Protein AF-A0A536K0V9-F1 (afdb_monomer_lite)

Sequence (212 aa):
MAFCDSGMKRGQSSGSSRLLKSGAMPSRPHGAGGMGAAMAEWIIDGEPSLDLWKMDLRRFGGQYRSQAYTRARTVEVYSTYYDIHYPNEEREAGRPLRLSPTYSRLKELGACFGEKSGWERPNWFAPNAAAADGLAHPTGWAAHHWSPAIAAEHLGTRQRAGLFDETSFAKIEVSGPGALAFLQGLCDNDMDRPPGSITYTHMLNRRGGIEC

Secondary structure (DSSP, 8-state):
----SSS-EEEE-TT-TT-EEEE--SS-GGGHHHHHHHHHHHHHTSS-SS--GGGBGGGS-GGGG-HHHHHHHHHHHHHTTTS-PPTT----TT-S-B--TTHHHHHHTTEEEEEETTEEEEEEEGGGGGGGTT-----GGGGTT--THHHHHHHHHHHS------TTS------STTHHHHHHHHBSS-----TT------BB-TTS-B--

Radius of gyration: 21.2 Å; chains: 1; bounding box: 42×51×55 Å

Foldseek 3Di:
DFQLAQAWAWEDDPVDNPDIDGDDHDPDPPCVVVVVVQVVCCVPVVHGPDPCVSRYPVLQDPVCVDPVQRVQSNVQCVVCVPPDDAVLDADDGPPQADEDPCRVVCVVQQFDWHDDSNYTAGPFHQVQLVVLPPPDDDDDRRNPPDGSRVVSQVVCCVVPNHDGDPVVDDDDDQDDPCRLVVCCVFWPDRSPDPPPDDDDTFGADPVRDTPD

Structure (mmCIF, N/CA/C/O backbone):
data_AF-A0A536K0V9-F1
#
_entry.id   AF-A0A536K0V9-F1
#
loop_
_atom_site.group_PDB
_atom_site.id
_atom_site.type_symbol
_atom_site.label_atom_id
_atom_site.label_alt_id
_atom_site.label_comp_id
_atom_site.label_asym_id
_atom_site.label_entity_id
_atom_site.label_seq_id
_atom_site.pdbx_PDB_ins_code
_atom_site.Cartn_x
_atom_site.Cartn_y
_atom_site.Cartn_z
_atom_site.occupancy
_atom_site.B_iso_or_equiv
_atom_site.auth_seq_id
_atom_site.auth_comp_id
_atom_site.auth_asym_id
_atom_site.auth_atom_id
_atom_site.pdbx_PDB_model_num
ATOM 1 N N . MET A 1 1 ? 12.394 17.276 13.651 1.00 32.97 1 MET A N 1
ATOM 2 C CA . MET A 1 1 ? 11.151 17.113 12.865 1.00 32.97 1 MET A CA 1
ATOM 3 C C . MET A 1 1 ? 11.582 16.735 11.457 1.00 32.97 1 MET A C 1
ATOM 5 O O . MET A 1 1 ? 12.368 17.462 10.875 1.00 32.97 1 MET A O 1
ATOM 9 N N . ALA A 1 2 ? 11.253 15.526 11.007 1.00 29.78 2 ALA A N 1
ATOM 10 C CA . ALA A 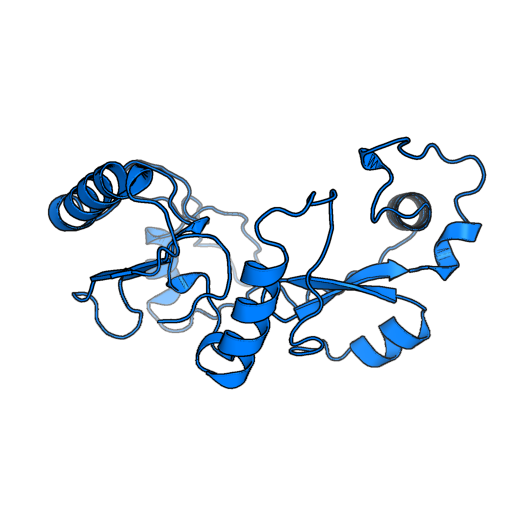1 2 ? 11.897 14.875 9.863 1.00 29.78 2 ALA A CA 1
ATOM 11 C C . ALA A 1 2 ? 11.364 15.395 8.515 1.00 29.78 2 ALA A C 1
ATOM 13 O O . ALA A 1 2 ? 10.152 15.425 8.364 1.00 29.78 2 ALA A O 1
ATOM 14 N N . PHE A 1 3 ? 12.212 15.722 7.537 1.00 44.88 3 PHE A N 1
ATOM 15 C CA . PHE A 1 3 ? 11.846 16.181 6.182 1.00 44.88 3 PHE A CA 1
ATOM 16 C C . PHE A 1 3 ? 11.874 15.016 5.170 1.00 44.88 3 PHE A C 1
ATOM 18 O O . PHE A 1 3 ? 12.622 15.010 4.209 1.00 44.88 3 PHE A O 1
ATOM 25 N N . CYS A 1 4 ? 11.114 13.951 5.411 1.00 38.41 4 CYS A N 1
ATOM 26 C CA . CYS A 1 4 ? 11.259 12.712 4.622 1.00 38.41 4 CYS A CA 1
ATOM 27 C C . CYS A 1 4 ? 10.431 12.623 3.340 1.00 38.41 4 CYS A C 1
ATOM 29 O O . CYS A 1 4 ? 10.492 11.615 2.640 1.00 38.41 4 CYS A O 1
ATOM 31 N N . ASP A 1 5 ? 9.615 13.634 3.098 1.00 43.12 5 ASP A N 1
ATOM 32 C CA . ASP A 1 5 ? 8.774 13.796 1.926 1.00 43.12 5 ASP A CA 1
ATOM 33 C C . ASP A 1 5 ? 8.533 15.304 1.776 1.00 43.12 5 ASP A C 1
ATOM 35 O O . ASP A 1 5 ? 8.574 16.020 2.782 1.00 43.12 5 ASP A O 1
ATOM 39 N N . SER A 1 6 ? 8.316 15.805 0.560 1.00 38.81 6 SER A N 1
ATOM 40 C CA . SER A 1 6 ? 8.160 17.250 0.302 1.00 38.81 6 SER A CA 1
ATOM 41 C C . SER A 1 6 ? 6.874 17.832 0.909 1.00 38.81 6 SER A C 1
ATOM 43 O O . SER A 1 6 ? 6.707 19.050 0.983 1.00 38.81 6 SER A O 1
ATOM 45 N N . GLY A 1 7 ? 5.975 16.963 1.382 1.00 35.62 7 GLY A N 1
ATOM 46 C CA . GLY A 1 7 ? 4.757 17.326 2.094 1.00 35.62 7 GLY A CA 1
ATOM 47 C C . GLY A 1 7 ? 4.995 17.802 3.532 1.00 35.62 7 GLY A C 1
ATOM 48 O O . GLY A 1 7 ? 5.736 17.192 4.308 1.00 35.62 7 GLY A O 1
ATOM 49 N N . MET A 1 8 ? 4.277 18.866 3.897 1.00 42.75 8 MET A N 1
ATOM 50 C CA . MET A 1 8 ? 4.130 19.375 5.265 1.00 42.75 8 MET A CA 1
ATOM 51 C C . MET A 1 8 ? 3.681 18.271 6.234 1.00 42.75 8 MET A C 1
ATOM 53 O O . MET A 1 8 ? 2.9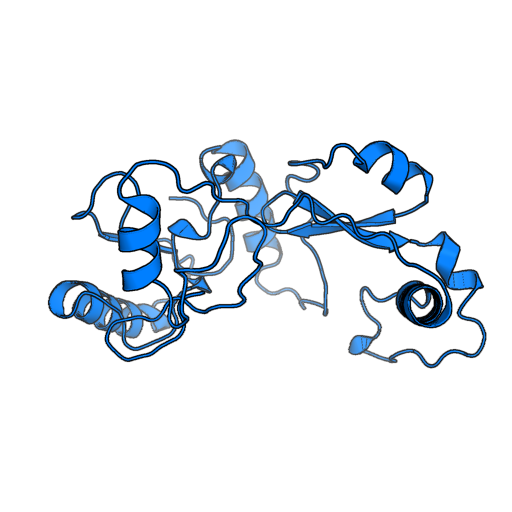34 17.380 5.837 1.00 42.75 8 MET A O 1
ATOM 57 N N . LYS A 1 9 ? 4.098 18.332 7.508 1.00 46.56 9 LYS A N 1
ATOM 58 C CA . LYS A 1 9 ? 3.715 17.344 8.530 1.00 46.56 9 LYS A CA 1
ATOM 59 C C . LYS A 1 9 ? 2.839 17.940 9.625 1.00 46.56 9 LYS A C 1
ATOM 61 O O . LYS A 1 9 ? 3.114 19.018 10.156 1.00 46.56 9 LYS A O 1
ATOM 66 N N . ARG A 1 10 ? 1.815 17.188 10.010 1.00 46.47 10 ARG A N 1
ATOM 67 C CA . ARG A 1 10 ? 0.767 17.588 10.935 1.00 46.47 10 ARG A CA 1
ATOM 68 C C . ARG A 1 10 ? 0.127 16.373 11.593 1.00 46.47 10 ARG A C 1
ATOM 70 O O . ARG A 1 10 ? -0.076 15.388 10.925 1.00 46.47 10 ARG A O 1
ATOM 77 N N . GLY A 1 11 ? -0.257 16.410 12.859 1.00 51.00 11 GLY A N 1
ATOM 78 C CA . GLY A 1 11 ? -1.129 15.361 13.406 1.00 51.00 11 GLY A CA 1
ATOM 79 C C . GLY A 1 11 ? -1.091 15.284 14.920 1.00 51.00 11 GLY A C 1
ATOM 80 O O . GLY A 1 11 ? -0.218 15.885 15.556 1.00 51.00 11 GLY A O 1
ATOM 81 N N . GLN A 1 12 ? -2.039 14.544 15.495 1.00 51.75 12 GLN A N 1
ATOM 82 C CA . GLN A 1 12 ? -2.004 14.192 16.912 1.00 51.75 12 GLN A CA 1
ATOM 83 C C . GLN A 1 12 ? -0.908 13.155 17.161 1.00 51.75 12 GLN A C 1
ATOM 85 O O . GLN A 1 12 ? -0.747 12.189 16.411 1.00 51.75 12 GLN A O 1
ATOM 90 N N . SER A 1 13 ? -0.118 13.370 18.212 1.00 47.59 13 SER A N 1
ATOM 91 C CA . SER A 1 13 ? 0.938 12.430 18.572 1.00 47.59 13 SER A CA 1
ATOM 92 C C . SER A 1 13 ? 0.352 11.130 19.127 1.00 47.59 13 SER A C 1
ATOM 94 O O . SER A 1 13 ? -0.480 11.164 20.027 1.00 47.59 13 SER A O 1
ATOM 96 N N . SER A 1 14 ? 0.851 9.980 18.674 1.00 49.06 14 SER A N 1
ATOM 97 C CA . SER A 1 14 ? 0.409 8.664 19.163 1.00 49.06 14 SER A CA 1
ATOM 98 C C . SER A 1 14 ? 0.686 8.408 20.655 1.00 49.06 14 SER A C 1
ATOM 100 O O . SER A 1 14 ? 0.150 7.461 21.214 1.00 49.06 14 SER A O 1
ATOM 102 N N . GLY A 1 15 ? 1.510 9.239 21.307 1.00 39.09 15 GLY A N 1
ATOM 103 C CA . GLY A 1 15 ? 1.852 9.133 22.732 1.00 39.09 15 GLY A CA 1
ATOM 104 C C . GLY A 1 15 ? 1.164 10.151 23.650 1.00 39.09 15 GLY A C 1
ATOM 105 O O . GLY A 1 15 ? 1.439 10.155 24.845 1.00 39.09 15 GLY A O 1
ATOM 106 N N . SER A 1 16 ? 0.322 11.046 23.122 1.00 43.47 16 SER A N 1
ATOM 107 C CA . SER A 1 16 ? -0.447 12.006 23.925 1.00 43.47 16 SER A CA 1
ATOM 108 C C . SER A 1 16 ? -1.643 12.524 23.133 1.00 43.47 16 SER A C 1
ATOM 110 O O . SER A 1 16 ? -1.470 13.155 22.088 1.00 43.47 16 SER A O 1
ATOM 112 N N . SER A 1 17 ? -2.848 12.308 23.669 1.00 47.88 17 SER A N 1
ATOM 113 C CA . SER A 1 17 ? -4.127 12.697 23.057 1.00 47.88 17 SER A CA 1
ATOM 114 C C . SER A 1 17 ? -4.340 14.211 22.944 1.00 47.88 17 SER A C 1
ATOM 116 O O . SER A 1 17 ? -5.279 14.646 22.287 1.00 47.88 17 SER A O 1
ATOM 118 N N . ARG A 1 18 ? -3.479 15.031 23.566 1.00 46.88 18 ARG A N 1
ATOM 119 C CA . ARG A 1 18 ? -3.612 16.501 23.596 1.00 46.88 18 ARG A CA 1
ATOM 120 C C . ARG A 1 18 ? -2.519 17.251 22.838 1.00 46.88 18 ARG A C 1
ATOM 122 O O . ARG A 1 18 ? -2.546 18.476 22.804 1.00 46.88 18 ARG A O 1
ATOM 129 N N . LEU A 1 19 ? -1.548 16.554 22.244 1.00 50.72 19 LEU A N 1
ATOM 130 C CA . LEU A 1 19 ? -0.434 17.208 21.559 1.00 50.72 19 LEU A CA 1
ATOM 131 C C . LEU A 1 19 ? -0.615 17.163 20.039 1.00 50.72 19 LEU A C 1
ATOM 133 O O . LEU A 1 19 ? -0.334 16.150 19.393 1.00 50.72 19 LEU A O 1
ATOM 137 N N . LEU A 1 20 ? -1.026 18.299 19.475 1.00 56.09 20 LEU A N 1
ATOM 138 C CA . LEU A 1 20 ? -0.997 18.558 18.039 1.00 56.09 20 LEU A CA 1
ATOM 139 C C . LEU A 1 20 ? 0.361 19.145 17.649 1.00 56.09 20 LEU A C 1
ATOM 141 O O . LEU A 1 20 ? 0.860 20.073 18.283 1.00 56.09 20 LEU A O 1
ATOM 145 N N . LYS A 1 21 ? 0.968 18.597 16.595 1.00 60.88 21 LYS A N 1
ATOM 146 C CA . LYS A 1 21 ? 2.217 19.119 16.030 1.00 60.88 21 LYS A CA 1
ATOM 147 C C . LYS A 1 21 ? 1.959 19.656 14.633 1.00 60.88 21 LYS A C 1
ATOM 149 O O . LYS A 1 21 ? 1.337 18.970 13.829 1.00 60.88 21 LYS A O 1
ATOM 154 N N . SER A 1 22 ? 2.506 20.828 14.338 1.00 49.81 22 SER A N 1
ATOM 155 C CA . SER A 1 22 ? 2.621 21.385 12.989 1.00 49.81 22 SER A CA 1
ATOM 156 C C . SER A 1 22 ? 4.080 21.728 12.725 1.00 49.81 22 SER A C 1
ATOM 158 O O . SER A 1 22 ? 4.716 22.379 13.555 1.00 49.81 22 SER A O 1
ATOM 160 N N . GLY A 1 23 ? 4.631 21.298 11.593 1.00 55.47 23 GLY A N 1
ATOM 161 C CA . GLY A 1 23 ? 5.966 21.733 11.203 1.00 55.47 23 GLY A CA 1
ATOM 162 C C . GLY A 1 23 ? 6.555 21.019 9.994 1.00 55.47 23 GLY A C 1
ATOM 163 O O . GLY A 1 23 ? 6.052 19.995 9.535 1.00 55.47 23 GLY A O 1
ATOM 164 N N . ALA A 1 24 ? 7.678 21.590 9.553 1.00 55.12 24 ALA A N 1
ATOM 165 C CA . ALA A 1 24 ? 8.399 21.363 8.300 1.00 55.12 24 ALA A CA 1
ATOM 166 C C . ALA A 1 24 ? 7.724 21.963 7.051 1.00 55.12 24 ALA A C 1
ATOM 168 O O . ALA A 1 24 ? 6.906 21.328 6.395 1.00 55.12 24 ALA A O 1
ATOM 169 N N . MET A 1 25 ? 8.171 23.171 6.682 1.00 48.09 25 MET A N 1
ATOM 170 C CA . MET A 1 25 ? 8.019 23.743 5.342 1.00 48.09 25 MET A CA 1
ATOM 171 C C . MET A 1 25 ? 9.367 24.313 4.899 1.00 48.09 25 MET A C 1
ATOM 173 O O . MET A 1 25 ? 9.747 25.394 5.353 1.00 48.09 25 MET A O 1
ATOM 177 N N . PRO A 1 26 ? 10.130 23.622 4.042 1.00 46.75 26 PRO A N 1
ATOM 178 C CA . PRO A 1 26 ? 11.260 24.257 3.403 1.00 46.75 26 PRO A CA 1
ATOM 179 C C . PRO A 1 26 ? 10.667 25.081 2.252 1.00 46.75 26 PRO A C 1
ATOM 181 O O . PRO A 1 26 ? 10.189 24.509 1.280 1.00 46.75 26 PRO A O 1
ATOM 184 N N . SER A 1 27 ? 10.648 26.413 2.377 1.00 44.91 27 SER A N 1
ATOM 185 C CA . SER A 1 27 ? 10.487 27.396 1.278 1.00 44.91 27 SER A CA 1
ATOM 186 C C . SER A 1 27 ? 9.110 27.951 0.838 1.00 44.91 27 SER A C 1
ATOM 188 O O . SER A 1 27 ? 9.082 28.637 -0.180 1.00 44.91 27 SER A O 1
ATOM 190 N N . ARG A 1 28 ? 7.971 27.790 1.541 1.00 50.78 28 ARG A N 1
ATOM 191 C CA . ARG A 1 28 ? 6.689 28.363 1.031 1.00 50.78 28 ARG A CA 1
ATOM 192 C C . ARG A 1 28 ? 5.813 29.122 2.049 1.00 50.78 28 ARG A C 1
ATOM 194 O O . ARG A 1 28 ? 5.001 28.501 2.717 1.00 50.78 28 ARG A O 1
ATOM 201 N N . PRO A 1 29 ? 5.819 30.470 2.066 1.00 56.28 29 PRO A N 1
ATOM 202 C CA . PRO A 1 29 ? 4.836 31.266 2.822 1.00 56.28 29 PRO A CA 1
ATOM 203 C C . PRO A 1 29 ? 3.379 31.011 2.388 1.00 56.28 29 PRO A C 1
ATOM 205 O O . PRO A 1 29 ? 2.456 31.091 3.193 1.00 56.28 29 PRO A O 1
ATOM 208 N N . HIS A 1 30 ? 3.180 30.644 1.117 1.00 58.75 30 HIS A N 1
ATOM 209 C CA . HIS A 1 30 ? 1.878 30.519 0.453 1.00 58.75 30 HIS A CA 1
ATOM 210 C C . HIS A 1 30 ? 0.902 29.508 1.082 1.00 58.75 30 HIS A C 1
ATOM 212 O O . HIS A 1 30 ? -0.299 29.628 0.870 1.00 58.75 30 HIS A O 1
ATOM 218 N N . GLY A 1 31 ? 1.375 28.521 1.853 1.00 68.19 31 GLY A N 1
ATOM 219 C CA . GLY A 1 31 ? 0.496 27.527 2.489 1.00 68.19 31 GLY A CA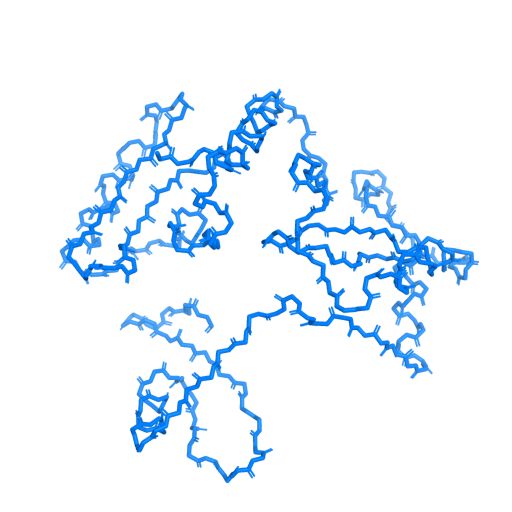 1
ATOM 220 C C . GLY A 1 31 ? 0.215 27.769 3.974 1.00 68.19 31 GLY A C 1
ATOM 221 O O . GLY A 1 31 ? -0.534 27.002 4.574 1.00 68.19 31 GLY A O 1
ATOM 222 N N . ALA A 1 32 ? 0.789 28.809 4.587 1.00 76.62 32 ALA A N 1
ATOM 223 C CA . ALA A 1 32 ? 0.662 29.034 6.029 1.00 76.62 32 ALA A CA 1
ATOM 224 C C . ALA A 1 32 ? -0.786 29.339 6.464 1.00 76.62 32 ALA A C 1
ATOM 226 O O . ALA A 1 32 ? -1.224 28.847 7.502 1.00 76.62 32 ALA A O 1
ATOM 227 N N . GLY A 1 33 ? -1.545 30.084 5.650 1.00 84.94 33 GLY A N 1
ATOM 228 C CA . GLY A 1 33 ? -2.944 30.425 5.940 1.00 84.94 33 GLY A CA 1
ATOM 229 C C . GLY A 1 33 ? -3.859 29.198 5.989 1.00 84.94 33 GLY A C 1
ATOM 230 O O . GLY A 1 33 ? -4.537 28.977 6.990 1.00 84.94 33 GLY A O 1
ATOM 231 N N . GLY A 1 34 ? -3.811 28.349 4.956 1.00 85.50 34 GLY A N 1
ATOM 232 C CA . GLY A 1 34 ? -4.592 27.105 4.917 1.00 85.50 34 GLY A CA 1
ATOM 233 C C . GLY A 1 34 ? -4.216 26.138 6.043 1.00 85.50 34 GLY A C 1
ATOM 234 O O . GLY A 1 34 ? -5.081 25.496 6.633 1.00 85.50 34 GLY A O 1
ATOM 235 N N . MET A 1 35 ? -2.933 26.091 6.413 1.00 81.62 35 MET A N 1
ATOM 236 C CA . MET A 1 35 ? -2.472 25.294 7.551 1.00 81.62 35 MET A CA 1
ATOM 237 C C . MET A 1 35 ? -3.021 25.804 8.884 1.00 81.62 35 MET A C 1
ATOM 239 O O . MET A 1 35 ? -3.459 24.994 9.697 1.00 81.62 35 MET A O 1
ATOM 243 N N . GLY A 1 36 ? -3.006 27.120 9.109 1.00 86.81 36 GLY A N 1
ATOM 244 C CA . GLY A 1 36 ? -3.565 27.734 10.312 1.00 86.81 36 GLY A CA 1
ATOM 245 C C . GLY A 1 36 ? -5.065 27.480 10.443 1.00 86.81 36 GLY A C 1
ATOM 246 O O . GLY A 1 36 ? -5.507 27.019 11.493 1.00 86.81 36 GLY A O 1
ATOM 247 N N . ALA A 1 37 ? -5.817 27.689 9.358 1.00 87.62 37 ALA A N 1
ATOM 248 C CA . ALA A 1 37 ? -7.254 27.420 9.304 1.00 87.62 37 ALA A CA 1
ATOM 249 C C . ALA A 1 37 ? -7.559 25.956 9.630 1.00 87.62 37 ALA A C 1
ATOM 251 O O . ALA A 1 37 ? -8.285 25.661 10.575 1.00 87.62 37 ALA A O 1
ATOM 252 N N . ALA A 1 38 ? -6.901 25.027 8.938 1.00 88.12 38 ALA A N 1
ATOM 253 C CA . ALA A 1 38 ? -7.135 23.623 9.195 1.00 88.12 38 ALA A CA 1
ATOM 254 C C . ALA A 1 38 ? -6.717 23.242 10.633 1.00 88.12 38 ALA A C 1
ATOM 256 O O . ALA A 1 38 ? -7.347 22.375 11.231 1.00 88.12 38 ALA A O 1
ATOM 257 N N . MET A 1 39 ? -5.636 23.817 11.194 1.00 86.81 39 MET A N 1
ATOM 258 C CA . MET A 1 39 ? -5.204 23.602 12.594 1.00 86.81 39 MET A CA 1
ATOM 259 C C . MET A 1 39 ? -6.255 24.061 13.593 1.00 86.81 39 MET A C 1
ATOM 261 O O . MET A 1 39 ? -6.523 23.325 14.539 1.00 86.81 39 MET A O 1
ATOM 265 N N . ALA A 1 40 ? -6.866 25.218 13.353 1.00 89.44 40 ALA A N 1
ATOM 266 C CA . ALA A 1 40 ? -7.969 25.710 14.160 1.00 89.44 40 ALA A CA 1
ATOM 267 C C . ALA A 1 40 ? -9.166 24.747 14.118 1.00 89.44 40 ALA A C 1
ATOM 269 O O . ALA A 1 40 ? -9.620 24.342 15.182 1.00 89.44 40 ALA A O 1
ATOM 270 N N . GLU A 1 41 ? -9.591 24.293 12.933 1.00 88.69 41 GLU A N 1
ATOM 271 C CA . GLU A 1 41 ? -10.684 23.310 12.788 1.00 88.69 41 GLU A CA 1
ATOM 272 C C . GLU A 1 41 ? -10.412 22.036 13.593 1.00 88.69 41 GLU A C 1
ATOM 274 O O . GLU A 1 41 ? -11.236 21.583 14.371 1.00 88.69 41 GLU A O 1
ATOM 279 N N . TRP A 1 42 ? -9.208 21.473 13.506 1.00 85.81 42 TRP A N 1
ATOM 280 C CA . TRP A 1 42 ? -8.900 20.242 14.242 1.00 85.81 42 TRP A CA 1
ATOM 281 C C . TRP A 1 42 ? -8.806 20.472 15.765 1.00 85.81 42 TRP A C 1
ATOM 283 O O . TRP A 1 42 ? -9.068 19.558 16.540 1.00 85.81 42 TRP A O 1
ATOM 293 N N . ILE A 1 43 ? -8.448 21.675 16.225 1.00 89.06 43 ILE A N 1
ATOM 294 C CA . ILE A 1 43 ? -8.465 22.011 17.660 1.00 89.06 43 ILE A CA 1
ATOM 295 C C . ILE A 1 43 ? -9.901 22.185 18.166 1.00 89.06 43 ILE A C 1
ATOM 297 O O . ILE A 1 43 ? -10.210 21.720 19.261 1.00 89.06 43 ILE A O 1
ATOM 301 N N . ILE A 1 44 ? -10.744 22.874 17.394 1.00 90.44 44 ILE A N 1
ATOM 302 C CA . ILE A 1 44 ? -12.101 23.264 17.793 1.00 90.44 44 ILE A CA 1
ATOM 303 C C . ILE A 1 44 ? -13.079 22.104 17.577 1.00 90.44 44 ILE A C 1
ATOM 305 O O . ILE A 1 44 ? -13.767 21.699 18.511 1.00 90.44 44 ILE A O 1
ATOM 309 N N . ASP A 1 45 ? -13.089 21.534 16.374 1.00 86.12 45 ASP A N 1
ATOM 310 C CA . ASP A 1 45 ? -14.061 20.534 15.921 1.00 86.12 45 ASP A CA 1
ATOM 311 C C . ASP A 1 45 ? -13.542 19.093 16.062 1.00 86.12 45 ASP A C 1
ATOM 313 O O . ASP A 1 45 ? -14.303 18.129 15.982 1.00 86.12 45 ASP A O 1
ATOM 317 N N . GLY A 1 46 ? -12.238 18.918 16.302 1.00 85.25 46 GLY A N 1
ATOM 318 C CA . GLY A 1 46 ? -11.606 17.607 16.487 1.00 85.25 46 GLY A CA 1
ATOM 319 C C . GLY A 1 46 ? -11.216 16.887 15.190 1.00 85.25 46 GLY A C 1
ATOM 320 O O . GLY A 1 46 ? -10.487 15.896 15.256 1.00 85.25 46 GLY A O 1
ATOM 321 N N . GLU A 1 47 ? -11.615 17.403 14.025 1.00 84.31 47 GLU A N 1
ATOM 322 C CA . GLU A 1 47 ? -11.331 16.831 12.702 1.00 84.31 47 GLU A CA 1
ATOM 323 C C . GLU A 1 47 ? -11.274 17.927 11.613 1.00 84.31 47 GLU A C 1
ATOM 325 O O . GLU A 1 47 ? -12.155 18.783 11.562 1.00 84.31 47 GLU A O 1
ATOM 330 N N . PRO A 1 48 ? -10.271 17.921 10.713 1.00 86.12 48 PRO A N 1
ATOM 331 C CA . PRO A 1 48 ? -10.153 18.922 9.648 1.00 86.12 48 PRO A CA 1
ATOM 332 C C . PRO A 1 48 ? -11.206 18.706 8.555 1.00 86.12 48 PRO A C 1
ATOM 334 O O . PRO A 1 48 ? -11.553 17.565 8.274 1.00 86.12 48 PRO A O 1
ATOM 337 N N . SER A 1 49 ? -11.680 19.765 7.897 1.00 85.69 49 SER A N 1
ATOM 338 C CA . SER A 1 49 ? -12.672 19.683 6.805 1.00 85.69 49 SER A CA 1
ATOM 339 C C . SER A 1 49 ? -12.147 19.053 5.503 1.00 85.69 49 SER A C 1
ATOM 341 O O . SER A 1 49 ? -12.930 18.572 4.686 1.00 85.69 49 SER A O 1
ATOM 343 N N . LEU A 1 50 ? -10.825 19.039 5.311 1.00 87.19 50 LEU A N 1
ATOM 344 C CA . LEU A 1 50 ? -10.139 18.513 4.127 1.00 87.19 50 LEU A CA 1
ATOM 345 C C . LEU A 1 50 ? -9.420 17.191 4.427 1.00 87.19 50 LEU A C 1
ATOM 347 O O . LEU A 1 50 ? -8.963 16.974 5.551 1.00 87.19 50 LEU A O 1
ATOM 351 N N . ASP A 1 51 ? -9.219 16.360 3.397 1.00 86.06 51 ASP A N 1
ATOM 352 C CA . ASP A 1 51 ? -8.313 15.210 3.486 1.00 86.06 51 ASP A CA 1
ATOM 353 C C . ASP A 1 51 ? -6.861 15.695 3.601 1.00 86.06 51 ASP A C 1
ATOM 355 O O . ASP A 1 51 ? -6.256 16.223 2.662 1.00 86.06 51 ASP A O 1
ATOM 359 N N . LEU A 1 52 ? -6.302 15.507 4.795 1.00 87.00 52 LEU A N 1
ATOM 360 C CA . LEU A 1 52 ? -4.933 15.866 5.134 1.00 87.00 52 LEU A CA 1
ATOM 361 C C . LEU A 1 52 ? -4.057 14.635 5.387 1.00 87.00 52 LEU A C 1
ATOM 363 O O . LEU A 1 52 ? -3.001 14.776 6.004 1.00 87.00 52 LEU A O 1
ATOM 367 N N . TRP A 1 53 ? -4.420 13.444 4.895 1.00 84.00 53 TRP A N 1
ATOM 368 C CA . TRP A 1 53 ? -3.639 12.220 5.120 1.00 84.00 53 TRP A CA 1
ATOM 369 C C . TRP A 1 53 ? -2.183 12.353 4.661 1.00 84.00 53 TRP A C 1
ATOM 371 O O . TRP A 1 53 ? -1.252 11.974 5.372 1.00 84.00 53 TRP A O 1
ATOM 381 N N . LYS A 1 54 ? -1.947 12.994 3.508 1.00 81.06 54 LYS A N 1
ATOM 382 C CA . LYS A 1 54 ? -0.589 13.296 3.009 1.00 81.06 54 LYS A CA 1
ATOM 383 C C . LYS A 1 54 ? 0.183 14.270 3.893 1.00 81.06 54 LYS A C 1
ATOM 385 O O . LYS A 1 54 ? 1.385 14.427 3.715 1.00 81.06 54 LYS A O 1
ATOM 390 N N . MET A 1 55 ? -0.479 14.941 4.820 1.00 83.69 55 MET A N 1
ATOM 391 C CA . MET A 1 55 ? 0.169 15.777 5.816 1.00 83.69 55 MET A CA 1
ATOM 392 C C . MET A 1 55 ? 0.220 15.100 7.181 1.00 83.69 55 MET A C 1
ATOM 394 O O . MET A 1 55 ? 0.951 15.578 8.040 1.00 83.69 55 MET A O 1
ATOM 398 N N . ASP A 1 56 ? -0.467 13.974 7.389 1.00 84.69 56 ASP A N 1
ATOM 399 C CA . ASP A 1 56 ? -0.538 13.338 8.698 1.00 84.69 56 ASP A CA 1
ATOM 400 C C . ASP A 1 56 ? 0.845 12.835 9.166 1.00 84.69 56 ASP A C 1
ATOM 402 O O . ASP A 1 56 ? 1.600 12.209 8.421 1.00 84.69 56 ASP A O 1
ATOM 406 N N . LEU A 1 57 ? 1.219 13.109 10.414 1.00 84.62 57 LEU A N 1
ATOM 407 C CA . LEU A 1 57 ? 2.469 12.666 11.022 1.00 84.62 57 LEU A CA 1
ATOM 408 C C . LEU A 1 57 ? 2.444 11.156 11.298 1.00 84.62 57 LEU A C 1
ATOM 410 O O . LEU A 1 57 ? 3.494 10.516 11.275 1.00 84.62 57 LEU A O 1
ATOM 414 N N . ARG A 1 58 ? 1.258 10.590 11.533 1.00 84.25 58 ARG A N 1
ATOM 415 C CA . ARG A 1 58 ? 1.019 9.166 11.798 1.00 84.25 58 ARG A CA 1
ATOM 416 C C . ARG A 1 58 ? 1.237 8.298 10.559 1.00 84.25 58 ARG A C 1
ATOM 418 O O . ARG A 1 58 ? 1.472 7.105 10.711 1.00 84.25 58 ARG A O 1
ATOM 425 N N . ARG A 1 59 ? 1.267 8.884 9.352 1.00 87.00 59 ARG A N 1
ATOM 426 C CA . ARG A 1 59 ? 1.613 8.163 8.111 1.00 87.00 59 ARG A CA 1
ATOM 427 C C . ARG A 1 59 ? 3.053 7.640 8.105 1.00 87.00 59 ARG A C 1
ATOM 429 O O . ARG A 1 59 ? 3.390 6.743 7.337 1.00 87.00 59 ARG A O 1
ATOM 436 N N . PHE A 1 60 ? 3.926 8.217 8.935 1.00 87.50 60 PHE A N 1
ATOM 437 C CA . PHE A 1 60 ? 5.312 7.784 9.054 1.00 87.50 60 PHE A CA 1
ATOM 438 C C . PHE A 1 60 ? 5.425 6.607 10.023 1.00 87.50 60 PHE A C 1
ATOM 440 O O . PHE A 1 60 ? 5.148 6.737 11.214 1.00 87.50 60 PHE A O 1
ATOM 447 N N . GLY A 1 61 ? 5.905 5.469 9.519 1.00 86.06 61 GLY A N 1
ATOM 448 C CA . GLY A 1 61 ? 6.232 4.313 10.351 1.00 86.06 61 GLY A CA 1
ATOM 449 C C . GLY A 1 61 ? 7.428 4.552 11.285 1.00 86.06 61 GLY A C 1
ATOM 450 O O . GLY A 1 61 ? 8.144 5.556 11.196 1.00 86.06 61 GLY A O 1
ATOM 451 N N . GLY A 1 62 ? 7.678 3.590 12.179 1.00 87.94 62 GLY A N 1
ATOM 452 C CA . GLY A 1 62 ? 8.725 3.672 13.206 1.00 87.94 62 GLY A CA 1
ATOM 453 C C . GLY A 1 62 ? 10.140 3.926 12.670 1.00 87.94 62 GLY A C 1
ATOM 454 O O . GLY A 1 62 ? 10.953 4.531 13.369 1.00 87.94 62 GLY A O 1
ATOM 455 N N . GLN A 1 63 ? 10.424 3.561 11.418 1.00 86.62 63 GLN A N 1
ATOM 456 C CA . GLN A 1 63 ? 11.706 3.803 10.754 1.00 86.62 63 GLN A CA 1
ATOM 457 C C . GLN A 1 63 ? 12.100 5.283 10.684 1.00 86.62 63 GLN A C 1
ATOM 459 O O . GLN A 1 63 ? 13.279 5.627 10.772 1.00 86.62 63 GLN A O 1
ATOM 464 N N . TYR A 1 64 ? 11.119 6.184 10.612 1.00 86.88 64 TYR A N 1
ATOM 465 C CA . TYR A 1 64 ? 11.356 7.626 10.540 1.00 86.88 64 TYR A CA 1
ATOM 466 C C . TYR A 1 64 ? 11.757 8.248 11.883 1.00 86.88 64 TYR A C 1
ATOM 468 O O . TYR A 1 64 ? 12.041 9.443 11.956 1.00 86.88 64 TYR A O 1
ATOM 476 N N . ARG A 1 65 ? 11.838 7.444 12.951 1.00 88.12 65 ARG A N 1
ATOM 477 C CA . ARG A 1 65 ? 12.492 7.840 14.205 1.00 88.12 65 ARG A CA 1
ATOM 478 C C . ARG A 1 65 ? 14.016 7.884 14.062 1.00 88.12 65 ARG A C 1
ATOM 480 O O . ARG A 1 65 ? 14.664 8.605 14.816 1.00 88.12 65 ARG A O 1
ATOM 487 N N . SER A 1 66 ? 14.589 7.152 13.102 1.00 91.44 66 SER A N 1
ATOM 488 C CA . SER A 1 66 ? 16.024 7.197 12.817 1.00 91.44 66 SER A CA 1
ATOM 489 C C . SER A 1 66 ? 16.395 8.512 12.134 1.00 91.44 66 SER A C 1
ATOM 491 O O . SER A 1 66 ? 15.882 8.846 11.060 1.00 91.44 66 SER A O 1
ATOM 493 N N . GLN A 1 67 ? 17.319 9.256 12.747 1.00 91.19 67 GLN A N 1
ATOM 494 C CA . GLN A 1 67 ? 17.832 10.507 12.185 1.00 91.19 67 GLN A CA 1
ATOM 495 C C . GLN A 1 67 ? 18.626 10.266 10.899 1.00 91.19 67 GLN A C 1
ATOM 497 O O . GLN A 1 67 ? 18.488 11.036 9.954 1.00 91.19 67 GLN A O 1
ATOM 502 N N . ALA A 1 68 ? 19.409 9.186 10.838 1.00 91.62 68 ALA A N 1
ATOM 503 C CA . ALA A 1 68 ? 20.206 8.847 9.662 1.00 91.62 68 ALA A CA 1
ATOM 504 C C . ALA A 1 68 ? 19.315 8.551 8.446 1.00 91.62 68 ALA A C 1
ATOM 506 O O . ALA A 1 68 ? 19.502 9.149 7.387 1.00 91.62 68 ALA A O 1
ATOM 507 N N . TYR A 1 69 ? 18.291 7.709 8.630 1.00 89.94 69 TYR A N 1
ATOM 508 C CA . TYR A 1 69 ? 17.314 7.400 7.580 1.00 89.94 69 TYR A CA 1
ATOM 509 C C . TYR A 1 69 ? 16.548 8.653 7.148 1.00 89.94 69 TYR A C 1
ATOM 511 O O . TYR A 1 69 ? 16.424 8.955 5.962 1.00 89.94 69 TYR A O 1
ATOM 519 N N . THR A 1 70 ? 16.105 9.442 8.130 1.00 90.81 70 THR A N 1
ATOM 520 C CA . THR A 1 70 ? 15.424 10.711 7.880 1.00 90.81 70 THR A CA 1
ATOM 521 C C . THR A 1 70 ? 16.269 11.659 7.040 1.00 90.81 70 THR A C 1
ATOM 523 O O . THR A 1 70 ? 15.767 12.231 6.072 1.00 90.81 70 THR A O 1
ATOM 526 N N . ARG A 1 71 ? 17.544 11.825 7.405 1.00 91.50 71 ARG A N 1
ATOM 527 C CA . ARG A 1 71 ? 18.486 12.711 6.725 1.00 91.50 71 ARG A CA 1
ATOM 528 C C . ARG A 1 71 ? 18.724 12.259 5.290 1.00 91.50 71 ARG A C 1
ATOM 530 O O . ARG A 1 71 ? 18.639 13.097 4.404 1.00 91.50 71 ARG A O 1
ATOM 537 N N . ALA A 1 72 ? 18.956 10.966 5.059 1.00 91.75 72 ALA A N 1
ATOM 538 C CA . ALA A 1 72 ? 19.160 10.428 3.714 1.00 91.75 72 ALA A CA 1
ATOM 539 C C . ALA A 1 72 ? 17.974 10.750 2.785 1.00 91.75 72 ALA A C 1
ATOM 541 O O . ALA A 1 72 ? 18.172 11.337 1.726 1.00 91.75 72 ALA A O 1
ATOM 542 N N . ARG A 1 73 ? 16.737 10.483 3.236 1.00 90.00 73 ARG A N 1
ATOM 543 C CA . ARG A 1 73 ? 15.518 10.816 2.473 1.00 90.00 73 ARG A CA 1
ATOM 544 C C . ARG A 1 73 ? 15.338 12.316 2.275 1.00 90.00 73 ARG A C 1
ATOM 546 O O . ARG A 1 73 ? 14.893 12.746 1.223 1.00 90.00 73 ARG A O 1
ATOM 553 N N . THR A 1 74 ? 15.675 13.114 3.286 1.00 89.94 74 THR A N 1
ATOM 554 C CA . THR A 1 74 ? 15.576 14.578 3.200 1.00 89.94 74 THR A CA 1
ATOM 555 C C . THR A 1 74 ? 16.495 15.135 2.122 1.00 89.94 74 THR A C 1
ATOM 557 O O . THR A 1 74 ? 16.085 16.013 1.372 1.00 89.94 74 THR A O 1
ATOM 560 N N . VAL A 1 75 ? 17.732 14.636 2.062 1.00 92.25 75 VAL A N 1
ATOM 561 C CA . VAL A 1 75 ? 18.723 15.084 1.080 1.00 92.25 75 VAL A CA 1
ATOM 562 C C . VAL A 1 75 ? 18.243 14.776 -0.333 1.00 92.25 75 VAL A C 1
ATOM 564 O O . VAL A 1 75 ? 18.225 15.688 -1.146 1.00 92.25 75 VAL A O 1
ATOM 567 N N . GLU A 1 76 ? 17.783 13.549 -0.586 1.00 91.75 76 GLU A N 1
ATOM 568 C CA . GLU A 1 76 ? 17.232 13.139 -1.885 1.00 91.75 76 GLU A CA 1
ATOM 569 C C . GLU A 1 76 ? 16.022 13.994 -2.295 1.00 91.75 76 GLU A C 1
ATOM 571 O O . GLU A 1 76 ? 16.005 14.570 -3.377 1.00 91.75 76 GLU A O 1
ATOM 576 N N . VAL A 1 77 ? 15.041 14.158 -1.399 1.00 89.88 77 VAL A N 1
ATOM 577 C CA . VAL A 1 77 ? 13.842 14.974 -1.665 1.00 89.88 77 VAL A CA 1
ATOM 578 C C . VAL A 1 77 ? 14.199 16.423 -1.982 1.00 89.88 77 VAL A C 1
ATOM 580 O O . VAL A 1 77 ? 13.543 17.055 -2.806 1.00 89.88 77 VAL A O 1
ATOM 583 N N . TYR A 1 78 ? 15.204 16.970 -1.300 1.00 88.56 78 TYR A N 1
ATOM 584 C CA . TYR A 1 78 ? 15.638 18.338 -1.538 1.00 88.56 78 TYR A CA 1
ATOM 585 C C . TYR A 1 78 ? 16.434 18.466 -2.840 1.00 88.56 78 TYR A C 1
ATOM 587 O O . TYR A 1 78 ? 16.241 19.438 -3.566 1.00 88.56 78 TYR A O 1
ATOM 595 N N . SER A 1 79 ? 17.300 17.497 -3.157 1.00 90.75 79 SER A N 1
ATOM 596 C CA . SER A 1 79 ? 18.079 17.516 -4.398 1.00 90.75 79 SER A CA 1
ATOM 597 C C . SER A 1 79 ? 17.203 17.391 -5.639 1.00 90.75 79 SER A C 1
ATOM 599 O O . SER A 1 79 ? 17.508 18.037 -6.630 1.00 90.75 79 SER A O 1
ATOM 601 N N . THR A 1 80 ? 16.101 16.637 -5.566 1.00 87.62 80 THR A N 1
ATOM 602 C CA . THR A 1 80 ? 15.188 16.430 -6.701 1.00 87.62 80 THR A CA 1
ATOM 603 C C . THR A 1 80 ? 13.980 17.369 -6.686 1.00 87.62 80 THR A C 1
ATOM 605 O O . THR A 1 80 ? 12.981 17.112 -7.348 1.00 87.62 80 THR A O 1
ATOM 608 N N . TYR A 1 81 ? 13.994 18.433 -5.877 1.00 86.38 81 TYR A N 1
ATOM 609 C CA . TYR A 1 81 ? 12.788 19.226 -5.604 1.00 86.38 81 TYR A CA 1
ATOM 610 C C . TYR A 1 81 ? 12.202 19.932 -6.842 1.00 86.38 81 TYR A C 1
ATOM 612 O O . TYR A 1 81 ? 10.998 20.188 -6.888 1.00 86.38 81 TYR A O 1
ATOM 620 N N . TYR A 1 82 ? 13.040 20.252 -7.830 1.00 90.25 82 TYR A N 1
ATOM 621 C CA . TYR A 1 82 ? 12.629 20.865 -9.099 1.00 90.25 82 TYR A CA 1
ATOM 622 C C . TYR A 1 82 ? 12.746 19.915 -10.294 1.00 90.25 82 TYR A C 1
ATOM 624 O O . TYR A 1 82 ? 12.562 20.350 -11.432 1.00 90.25 82 TYR A O 1
ATOM 632 N N . ASP A 1 83 ? 13.035 18.640 -10.044 1.00 90.69 83 ASP A N 1
ATOM 633 C CA . ASP A 1 83 ? 13.170 17.662 -11.109 1.00 90.69 83 ASP A CA 1
ATOM 634 C C . ASP A 1 83 ? 11.803 17.268 -11.667 1.00 90.69 83 ASP A C 1
ATOM 636 O O . ASP A 1 83 ? 10.745 17.407 -11.041 1.00 90.69 83 ASP A O 1
ATOM 640 N N . ILE A 1 84 ? 11.840 16.766 -12.895 1.00 90.81 84 ILE A N 1
ATOM 641 C CA . ILE A 1 84 ? 10.678 16.191 -13.548 1.00 90.81 84 ILE A CA 1
ATOM 642 C C . ILE A 1 84 ? 10.428 14.813 -12.928 1.00 90.81 84 ILE A C 1
ATOM 644 O O . ILE A 1 84 ? 11.192 13.883 -13.168 1.00 90.81 84 ILE A O 1
ATOM 648 N N . HIS A 1 85 ? 9.343 14.689 -12.161 1.00 88.62 85 HIS A N 1
ATOM 649 C CA . HIS A 1 85 ? 8.943 13.416 -11.569 1.00 88.62 85 HIS A CA 1
ATOM 650 C C . HIS A 1 85 ? 8.168 12.545 -12.555 1.00 88.62 85 HIS A C 1
ATOM 652 O O . HIS A 1 85 ? 7.066 12.909 -12.979 1.00 88.62 85 HIS A O 1
ATOM 658 N N . TYR A 1 86 ? 8.726 11.385 -12.897 1.00 90.19 86 TYR A N 1
ATOM 659 C CA . TYR A 1 86 ? 8.104 10.452 -13.837 1.00 90.19 86 TYR A CA 1
ATOM 660 C C . TYR A 1 86 ? 7.038 9.575 -13.153 1.00 90.19 86 TYR A C 1
ATOM 662 O O . TYR A 1 86 ? 7.081 9.349 -11.939 1.00 90.19 86 TYR A O 1
ATOM 670 N N . PRO A 1 87 ? 6.048 9.049 -13.900 1.00 88.69 87 PRO A N 1
ATOM 671 C CA . PRO A 1 87 ? 5.074 8.112 -13.353 1.00 88.69 87 PRO A CA 1
ATOM 672 C C . PRO A 1 87 ? 5.765 6.886 -12.769 1.00 88.69 87 PRO A C 1
ATOM 674 O O . PRO A 1 87 ? 6.666 6.334 -13.390 1.00 88.69 87 PRO A O 1
ATOM 677 N N . ASN A 1 88 ? 5.320 6.453 -11.589 1.00 88.81 88 ASN A N 1
ATOM 678 C CA . ASN A 1 88 ? 5.895 5.319 -10.856 1.00 88.81 88 ASN A CA 1
ATOM 679 C C . ASN A 1 88 ? 7.402 5.442 -10.574 1.00 88.81 88 ASN A C 1
ATOM 681 O O . ASN A 1 88 ? 8.027 4.442 -10.226 1.00 88.81 88 ASN A O 1
ATOM 685 N N . GLU A 1 89 ? 7.981 6.641 -10.698 1.00 90.19 89 GLU A N 1
ATOM 686 C CA . GLU A 1 89 ? 9.335 6.902 -10.236 1.00 90.19 89 GLU A CA 1
ATOM 687 C C . GLU A 1 89 ? 9.407 6.634 -8.737 1.00 90.19 89 GLU A C 1
ATOM 689 O O . GLU A 1 89 ? 8.513 6.988 -7.955 1.00 90.19 89 GLU A O 1
ATOM 694 N N . GLU A 1 90 ? 10.494 5.997 -8.335 1.00 90.62 90 GLU A N 1
ATOM 695 C CA . GLU A 1 90 ? 10.713 5.654 -6.955 1.00 90.62 90 GLU A CA 1
ATOM 696 C C . GLU A 1 90 ? 12.031 6.186 -6.445 1.00 90.62 90 GLU A C 1
ATOM 698 O O . GLU A 1 90 ? 13.030 6.261 -7.150 1.00 90.62 90 GLU A O 1
ATOM 703 N N . ARG A 1 91 ? 12.016 6.507 -5.160 1.00 88.38 91 ARG A N 1
ATOM 704 C CA . ARG A 1 91 ? 13.177 7.001 -4.440 1.00 88.38 91 ARG A CA 1
ATOM 705 C C . ARG A 1 91 ? 14.099 5.850 -4.062 1.00 88.38 91 ARG A C 1
ATOM 707 O O . ARG A 1 91 ? 13.633 4.797 -3.614 1.00 88.38 91 ARG A O 1
ATOM 714 N N . GLU A 1 92 ? 15.398 6.083 -4.153 1.00 89.44 92 GLU A N 1
ATOM 715 C CA . GLU A 1 92 ? 16.442 5.097 -3.882 1.00 89.44 92 GLU A CA 1
ATOM 716 C C . GLU A 1 92 ? 17.036 5.258 -2.480 1.00 89.44 92 GLU A C 1
ATOM 718 O O . GLU A 1 92 ? 17.448 4.273 -1.858 1.00 89.44 92 GLU A O 1
ATOM 723 N N . ALA A 1 93 ? 17.057 6.479 -1.931 1.00 89.25 93 ALA A N 1
ATOM 724 C CA . ALA A 1 93 ? 17.776 6.719 -0.686 1.00 89.25 93 ALA A CA 1
ATOM 725 C C . ALA A 1 93 ? 17.188 5.899 0.472 1.00 89.25 93 ALA A C 1
ATOM 727 O O . ALA A 1 93 ? 15.985 5.924 0.742 1.00 89.25 93 ALA A O 1
ATOM 728 N N . GLY A 1 94 ? 18.059 5.194 1.198 1.00 85.38 94 GLY A N 1
ATOM 729 C CA . GLY A 1 94 ? 17.683 4.390 2.362 1.00 85.38 94 GLY A CA 1
ATOM 730 C C . GLY A 1 94 ? 17.075 3.020 2.041 1.00 85.38 94 GLY A C 1
ATOM 731 O O . GLY A 1 94 ? 16.536 2.396 2.954 1.00 85.38 94 GLY A O 1
ATOM 732 N N . ARG A 1 95 ? 17.155 2.555 0.788 1.00 92.75 95 ARG A N 1
ATOM 733 C CA . ARG A 1 95 ? 16.765 1.197 0.387 1.00 92.75 95 ARG A CA 1
ATOM 734 C C . ARG A 1 95 ? 17.973 0.248 0.333 1.00 92.75 95 ARG A C 1
ATOM 736 O O . ARG A 1 95 ? 19.072 0.696 0.006 1.00 92.75 95 ARG A O 1
ATOM 743 N N . PRO A 1 96 ? 17.785 -1.056 0.608 1.00 92.69 96 PRO A N 1
ATOM 744 C CA . PRO A 1 96 ? 16.579 -1.678 1.162 1.00 92.69 96 PRO A CA 1
ATOM 745 C C . PRO A 1 96 ? 16.456 -1.456 2.680 1.00 92.69 96 PRO A C 1
ATOM 747 O O . PRO A 1 96 ? 17.464 -1.406 3.382 1.00 92.69 96 PRO A O 1
ATOM 750 N N . LEU A 1 97 ? 15.224 -1.371 3.202 1.00 91.69 97 LEU A N 1
ATOM 751 C CA . LEU A 1 97 ? 14.979 -1.195 4.644 1.00 91.69 97 LEU A CA 1
ATOM 752 C C . LEU A 1 97 ? 14.203 -2.357 5.279 1.00 91.69 97 LEU A C 1
ATOM 754 O O . LEU A 1 97 ? 14.694 -2.975 6.222 1.00 91.69 97 LEU A O 1
ATOM 758 N N . ARG A 1 98 ? 12.982 -2.641 4.813 1.00 92.69 98 ARG A N 1
ATOM 759 C CA . ARG A 1 98 ? 12.152 -3.752 5.304 1.00 92.69 98 ARG A CA 1
ATOM 760 C C . ARG A 1 98 ? 11.976 -4.769 4.193 1.00 92.69 98 ARG A C 1
ATOM 762 O O . ARG A 1 98 ? 11.556 -4.424 3.091 1.00 92.69 98 ARG A O 1
ATOM 769 N N . LEU A 1 99 ? 12.279 -6.019 4.508 1.00 95.44 99 LEU A N 1
ATOM 770 C CA . LEU A 1 99 ? 12.261 -7.125 3.563 1.00 95.44 99 LEU A CA 1
ATOM 771 C C . LEU A 1 99 ? 11.205 -8.134 3.988 1.00 95.44 99 LEU A C 1
ATOM 773 O O . LEU A 1 99 ? 11.090 -8.445 5.176 1.00 95.44 99 LEU A O 1
ATOM 777 N N . SER A 1 100 ? 10.441 -8.648 3.029 1.00 94.56 100 SER A N 1
ATOM 778 C CA . SER A 1 100 ? 9.575 -9.794 3.277 1.00 94.56 100 SER A CA 1
ATOM 779 C C . SER A 1 100 ? 10.408 -11.072 3.457 1.00 94.56 100 SER A C 1
ATOM 781 O O . SER A 1 100 ? 11.531 -11.157 2.950 1.00 94.56 100 SER A O 1
ATOM 783 N N . PRO A 1 101 ? 9.880 -12.101 4.145 1.00 95.81 101 PRO A N 1
ATOM 784 C CA . PRO A 1 101 ? 10.547 -13.404 4.241 1.00 95.81 101 PRO A CA 1
ATOM 785 C C . PRO A 1 101 ? 10.846 -14.044 2.876 1.00 95.81 101 PRO A C 1
ATOM 787 O O . PRO A 1 101 ? 11.772 -14.837 2.745 1.00 95.81 101 PRO A O 1
ATOM 790 N N . THR A 1 102 ? 10.077 -13.685 1.849 1.00 95.62 102 THR A N 1
ATOM 791 C CA . THR A 1 102 ? 10.198 -14.164 0.467 1.00 95.62 102 THR A CA 1
ATOM 792 C C . THR A 1 102 ? 11.195 -13.357 -0.369 1.00 95.62 102 THR A C 1
ATOM 794 O O . THR A 1 102 ? 11.457 -13.727 -1.512 1.00 95.62 102 THR A O 1
ATOM 797 N N . TYR A 1 103 ? 11.783 -12.283 0.169 1.00 96.12 103 TYR A N 1
ATOM 798 C CA . TYR A 1 103 ? 12.593 -11.328 -0.591 1.00 96.12 103 TYR A CA 1
ATOM 799 C C . TYR A 1 103 ? 13.756 -11.965 -1.361 1.00 96.12 103 TYR A C 1
ATOM 801 O O . TYR A 1 103 ? 13.958 -11.650 -2.533 1.00 96.12 103 TYR A O 1
ATOM 809 N N . SER A 1 104 ? 14.506 -12.882 -0.739 1.00 96.12 104 SER A N 1
ATOM 810 C CA . SER A 1 104 ? 15.616 -13.582 -1.404 1.00 96.12 104 SER A CA 1
ATOM 811 C C . SER A 1 104 ? 15.134 -14.338 -2.641 1.00 96.12 104 SER A C 1
ATOM 813 O O . SER A 1 104 ? 15.697 -14.178 -3.723 1.00 96.12 104 SER A O 1
ATOM 815 N N . ARG A 1 105 ? 14.028 -15.077 -2.507 1.00 96.56 105 ARG A N 1
ATOM 816 C CA . ARG A 1 105 ? 13.434 -15.833 -3.607 1.00 96.56 105 ARG A CA 1
ATOM 817 C C . ARG A 1 105 ? 12.884 -14.923 -4.701 1.00 96.56 105 ARG A C 1
ATOM 819 O O . ARG A 1 105 ? 13.072 -15.198 -5.880 1.00 96.56 105 ARG A O 1
ATOM 826 N N . LEU A 1 106 ? 12.226 -13.830 -4.326 1.00 96.25 106 LEU A N 1
ATOM 827 C CA . LEU A 1 106 ? 11.714 -12.844 -5.279 1.00 96.25 106 LEU A CA 1
ATOM 828 C C . LEU A 1 106 ? 12.852 -12.194 -6.078 1.00 96.25 106 LEU A C 1
ATOM 830 O O . LEU A 1 106 ? 12.733 -12.013 -7.289 1.00 96.25 106 LEU A O 1
ATOM 834 N N . LYS A 1 107 ? 13.983 -11.911 -5.424 1.00 96.25 107 LYS A N 1
ATOM 835 C CA . LYS A 1 107 ? 15.186 -11.391 -6.079 1.00 96.25 107 LYS A CA 1
ATOM 836 C C . LYS A 1 107 ? 15.774 -12.391 -7.078 1.00 96.25 107 LYS A C 1
ATOM 838 O O . LYS A 1 107 ? 16.119 -11.991 -8.184 1.00 96.25 107 LYS A O 1
ATOM 843 N N . GLU A 1 108 ? 15.850 -13.675 -6.725 1.00 96.81 108 GLU A N 1
ATOM 844 C CA . GLU A 1 108 ? 16.285 -14.743 -7.646 1.00 96.81 108 GLU A CA 1
ATOM 845 C C . GLU A 1 108 ? 15.379 -14.869 -8.876 1.00 96.81 108 GLU A C 1
ATOM 847 O O . GLU A 1 108 ? 15.859 -15.141 -9.972 1.00 96.81 108 GLU A O 1
ATOM 852 N N . LEU A 1 109 ? 14.074 -14.639 -8.708 1.00 95.56 109 LEU A N 1
ATOM 853 C CA . LEU A 1 109 ? 13.096 -14.631 -9.800 1.00 95.56 109 LEU A CA 1
ATOM 854 C C . LEU A 1 109 ? 13.167 -13.362 -10.672 1.00 95.56 109 LEU A C 1
ATOM 856 O O . LEU A 1 109 ? 12.390 -13.225 -11.614 1.00 95.56 109 LEU A O 1
ATOM 860 N N . GLY A 1 110 ? 14.084 -12.433 -10.383 1.00 96.25 110 GLY A N 1
ATOM 861 C CA . GLY A 1 110 ? 14.274 -11.212 -11.163 1.00 96.25 110 GLY A CA 1
ATOM 862 C C . GLY A 1 110 ? 13.215 -10.141 -10.900 1.00 96.25 110 GLY A C 1
ATOM 863 O O . GLY A 1 110 ? 12.844 -9.411 -11.821 1.00 96.25 110 GLY A O 1
ATOM 864 N N . ALA A 1 111 ? 12.706 -10.050 -9.667 1.00 96.19 111 ALA A N 1
ATOM 865 C CA . ALA A 1 111 ? 11.783 -8.991 -9.273 1.00 96.19 111 ALA A CA 1
ATOM 866 C C . ALA A 1 111 ? 12.422 -7.595 -9.392 1.00 96.19 111 ALA A C 1
ATOM 868 O O . ALA A 1 111 ? 13.492 -7.327 -8.839 1.00 96.19 111 ALA A O 1
ATOM 869 N N . CYS A 1 112 ? 11.719 -6.683 -10.060 1.00 94.88 112 CYS A N 1
ATOM 870 C CA . CYS A 1 112 ? 11.970 -5.251 -10.007 1.00 94.88 112 CYS A CA 1
ATOM 871 C C . CYS A 1 112 ? 11.235 -4.688 -8.790 1.00 94.88 112 CYS A C 1
ATOM 873 O O . CYS A 1 112 ? 10.003 -4.649 -8.760 1.00 94.88 112 CYS A O 1
ATOM 875 N N . PHE A 1 113 ? 11.989 -4.306 -7.761 1.00 95.12 113 PHE A N 1
ATOM 876 C CA . PHE A 1 113 ? 11.412 -3.898 -6.488 1.00 95.12 113 PHE A CA 1
ATOM 877 C C . PHE A 1 113 ? 11.012 -2.434 -6.457 1.00 95.12 113 PHE A C 1
ATOM 879 O O . PHE A 1 113 ? 11.744 -1.547 -6.898 1.00 95.12 113 PHE A O 1
ATOM 886 N N . GLY A 1 114 ? 9.869 -2.228 -5.824 1.00 93.62 114 GLY A N 1
ATOM 887 C CA . GLY A 1 114 ? 9.312 -0.969 -5.422 1.00 93.62 114 GLY A CA 1
ATOM 888 C C . GLY A 1 114 ? 9.423 -0.691 -3.917 1.00 93.62 114 GLY A C 1
ATOM 889 O O . GLY A 1 114 ? 9.489 -1.629 -3.128 1.00 93.62 114 GLY A O 1
ATOM 890 N N . GLU A 1 115 ? 9.362 0.567 -3.481 1.00 91.94 115 GLU A N 1
ATOM 891 C CA . GLU A 1 115 ? 9.284 0.950 -2.063 1.00 91.94 115 GLU A CA 1
ATOM 892 C C . GLU A 1 115 ? 7.881 1.423 -1.669 1.00 91.94 115 GLU A C 1
ATOM 894 O O . GLU A 1 115 ? 7.309 2.327 -2.290 1.00 91.94 115 GLU A O 1
ATOM 899 N N . LYS A 1 116 ? 7.327 0.832 -0.600 1.00 90.62 116 LYS A N 1
ATOM 900 C CA . LYS A 1 116 ? 6.086 1.284 0.055 1.00 90.62 116 LYS A CA 1
ATOM 901 C C . LYS A 1 116 ? 6.242 1.270 1.579 1.00 90.62 116 LYS A C 1
ATOM 903 O O . LYS A 1 116 ? 6.281 0.211 2.202 1.00 90.62 116 LYS A O 1
ATOM 908 N N . SER A 1 117 ? 6.291 2.444 2.213 1.00 88.31 117 SER A N 1
ATOM 909 C CA . SER A 1 117 ? 6.457 2.588 3.675 1.00 88.31 117 SER A CA 1
ATOM 910 C C . SER A 1 117 ? 7.685 1.833 4.226 1.00 88.31 117 SER A C 1
ATOM 912 O O . SER A 1 117 ? 7.660 1.214 5.296 1.00 88.31 117 SER A O 1
ATOM 914 N N . GLY A 1 118 ? 8.779 1.876 3.467 1.00 89.88 118 GLY A N 1
ATOM 915 C CA . GLY A 1 118 ? 10.051 1.215 3.735 1.00 89.88 118 GLY A CA 1
ATOM 916 C C . GLY A 1 118 ? 10.108 -0.264 3.349 1.00 89.88 118 GLY A C 1
ATOM 917 O O . GLY A 1 118 ? 11.170 -0.861 3.505 1.00 89.88 118 GLY A O 1
ATOM 918 N N . TRP A 1 119 ? 9.008 -0.866 2.889 1.00 93.69 119 TRP A N 1
ATOM 919 C CA . TRP A 1 119 ? 9.004 -2.238 2.382 1.00 93.69 119 TRP A CA 1
ATOM 920 C C . TRP A 1 119 ? 9.448 -2.303 0.933 1.00 93.69 119 TRP A C 1
ATOM 922 O O . TRP A 1 119 ? 8.905 -1.578 0.101 1.00 93.69 119 TRP A O 1
ATOM 932 N N . GLU A 1 120 ? 10.350 -3.235 0.645 1.00 95.62 120 GLU A N 1
ATOM 933 C CA . GLU A 1 120 ? 10.628 -3.687 -0.715 1.00 95.62 120 GLU A CA 1
ATOM 934 C C . GLU A 1 120 ? 9.483 -4.591 -1.187 1.00 95.62 120 GLU A C 1
ATOM 936 O O . GLU A 1 120 ? 9.265 -5.676 -0.644 1.00 95.62 120 GLU A O 1
ATOM 941 N N . ARG A 1 121 ? 8.730 -4.133 -2.186 1.00 95.06 121 ARG A N 1
ATOM 942 C CA . ARG A 1 121 ? 7.592 -4.830 -2.793 1.00 95.06 121 ARG A CA 1
ATOM 943 C C . ARG A 1 121 ? 7.895 -5.112 -4.260 1.00 95.06 121 ARG A C 1
ATOM 945 O O . ARG A 1 121 ? 8.248 -4.176 -4.958 1.00 95.06 121 ARG A O 1
ATOM 952 N N . PRO A 1 122 ? 7.740 -6.334 -4.777 1.00 95.44 122 PRO A N 1
ATOM 953 C CA . PRO A 1 122 ? 7.910 -6.567 -6.209 1.00 95.44 122 PRO A CA 1
ATOM 954 C C . PRO A 1 122 ? 6.850 -5.778 -6.999 1.00 95.44 122 PRO A C 1
ATOM 956 O O . PRO A 1 122 ? 5.656 -5.913 -6.731 1.00 95.44 122 PRO A O 1
ATOM 959 N N . ASN A 1 123 ? 7.283 -4.946 -7.950 1.00 95.00 123 ASN A N 1
ATOM 960 C CA . ASN A 1 123 ? 6.382 -4.247 -8.872 1.00 95.00 123 ASN A CA 1
ATOM 961 C C . ASN A 1 123 ? 6.046 -5.131 -10.086 1.00 95.00 123 ASN A C 1
ATOM 963 O O . ASN A 1 123 ? 4.897 -5.172 -10.514 1.00 95.00 123 ASN A O 1
ATOM 967 N N . TRP A 1 124 ? 7.046 -5.834 -10.624 1.00 94.94 124 TRP A N 1
ATOM 968 C CA . TRP A 1 124 ? 6.936 -6.838 -11.693 1.00 94.94 124 TRP A CA 1
ATOM 969 C C . TRP A 1 124 ? 8.200 -7.708 -11.705 1.00 94.94 124 TRP A C 1
ATOM 971 O O . TRP A 1 124 ? 9.194 -7.367 -11.058 1.00 94.94 124 TRP A O 1
ATOM 981 N N . PHE A 1 125 ? 8.211 -8.801 -12.464 1.00 96.56 125 PHE A N 1
ATOM 982 C CA . PHE A 1 125 ? 9.386 -9.654 -12.648 1.00 96.56 125 PHE A CA 1
ATOM 983 C C . PHE A 1 125 ? 9.927 -9.503 -14.070 1.00 96.56 125 PHE A C 1
ATOM 985 O O . PHE A 1 125 ? 9.269 -9.864 -15.045 1.00 96.56 125 PHE A O 1
ATOM 992 N N . ALA A 1 126 ? 11.149 -8.982 -14.204 1.00 94.56 126 ALA A N 1
ATOM 993 C CA . ALA A 1 126 ? 11.754 -8.697 -15.507 1.00 94.56 126 ALA A CA 1
ATOM 994 C C . ALA A 1 126 ? 11.757 -9.898 -16.482 1.00 94.56 126 ALA A C 1
ATOM 996 O O . ALA A 1 126 ? 11.454 -9.685 -17.659 1.00 94.56 126 ALA A O 1
ATOM 997 N N . PRO A 1 127 ? 12.003 -11.153 -16.042 1.00 94.75 127 PRO A N 1
ATOM 998 C CA . PRO A 1 127 ? 11.966 -12.311 -16.938 1.00 94.75 127 PRO A CA 1
ATOM 999 C C . PRO A 1 127 ? 10.606 -12.562 -17.608 1.00 94.75 127 PRO A C 1
ATOM 1001 O O . PRO A 1 127 ? 10.560 -13.125 -18.701 1.00 94.75 127 PRO A O 1
ATOM 1004 N N . ASN A 1 128 ? 9.498 -12.116 -17.007 1.00 93.62 128 ASN A N 1
ATOM 1005 C CA . ASN A 1 128 ? 8.156 -12.323 -17.558 1.00 93.62 128 ASN A CA 1
ATOM 1006 C C . ASN A 1 128 ? 7.858 -11.432 -18.771 1.00 93.62 128 ASN A C 1
ATOM 1008 O O . ASN A 1 128 ? 6.894 -11.690 -19.490 1.00 93.62 128 ASN A O 1
ATOM 1012 N N . ALA A 1 129 ? 8.678 -10.410 -19.040 1.00 91.19 129 ALA A N 1
ATOM 1013 C CA . ALA A 1 129 ? 8.476 -9.519 -20.180 1.00 91.19 129 ALA A CA 1
ATOM 1014 C C . ALA A 1 129 ? 8.525 -10.260 -21.527 1.00 91.19 129 ALA A C 1
ATOM 1016 O O . ALA A 1 129 ? 7.817 -9.879 -22.455 1.00 91.19 129 ALA A O 1
ATOM 1017 N N . ALA A 1 130 ? 9.289 -11.354 -21.625 1.00 89.69 130 ALA A N 1
ATOM 1018 C CA . ALA A 1 130 ? 9.351 -12.177 -22.835 1.00 89.69 130 ALA A CA 1
ATOM 1019 C C . ALA A 1 130 ? 8.009 -12.852 -23.176 1.00 89.69 130 ALA A C 1
ATOM 1021 O O . ALA A 1 130 ? 7.742 -13.143 -24.337 1.00 89.69 130 ALA A O 1
ATOM 1022 N N . ALA A 1 131 ? 7.148 -13.079 -22.180 1.00 88.25 131 ALA A N 1
ATOM 1023 C CA . ALA A 1 131 ? 5.826 -13.671 -22.375 1.00 88.25 131 ALA A CA 1
ATOM 1024 C C . ALA A 1 131 ? 4.754 -12.640 -22.781 1.00 88.25 131 ALA A C 1
ATOM 1026 O O . ALA A 1 131 ? 3.587 -13.000 -22.924 1.00 88.25 131 ALA A O 1
ATOM 1027 N N . ALA A 1 132 ? 5.130 -11.368 -22.943 1.00 84.25 132 ALA A N 1
ATOM 1028 C CA . ALA A 1 132 ? 4.228 -10.279 -23.304 1.00 84.25 132 ALA A CA 1
ATOM 1029 C C . ALA A 1 132 ? 4.219 -9.964 -24.811 1.00 84.25 132 ALA A C 1
ATOM 1031 O O . ALA A 1 132 ? 3.752 -8.892 -25.201 1.00 84.25 132 ALA A O 1
ATOM 1032 N N . ASP A 1 133 ? 4.754 -10.856 -25.652 1.00 82.50 133 ASP A N 1
ATOM 1033 C CA . ASP A 1 133 ? 4.815 -10.632 -27.097 1.00 82.50 133 ASP A CA 1
ATOM 1034 C C . ASP A 1 133 ? 3.412 -10.404 -27.689 1.00 82.50 133 ASP A C 1
ATOM 1036 O O . ASP A 1 133 ? 2.450 -11.101 -27.361 1.00 82.50 133 ASP A O 1
ATOM 1040 N N . GLY A 1 134 ? 3.288 -9.370 -28.519 1.00 81.00 134 GLY A N 1
ATOM 1041 C CA . GLY A 1 134 ? 2.019 -8.932 -29.102 1.00 81.00 134 GLY A CA 1
ATOM 1042 C C . GLY A 1 134 ? 1.034 -8.243 -28.144 1.00 81.00 134 GLY A C 1
ATOM 1043 O O . GLY A 1 134 ? -0.058 -7.874 -28.582 1.00 81.00 134 GLY A O 1
ATOM 1044 N N . LEU A 1 135 ? 1.374 -8.031 -26.865 1.00 86.19 135 LEU A N 1
ATOM 1045 C CA . LEU A 1 135 ? 0.502 -7.307 -25.935 1.00 86.19 135 LEU A CA 1
ATOM 1046 C C . LEU A 1 135 ? 0.632 -5.786 -26.089 1.00 86.19 135 LEU A C 1
ATOM 1048 O O . LEU A 1 135 ? 1.718 -5.229 -26.277 1.00 86.19 135 LEU A O 1
ATOM 1052 N N . ALA A 1 136 ? -0.505 -5.100 -25.962 1.00 84.75 136 ALA A N 1
ATOM 1053 C CA . ALA A 1 136 ? -0.542 -3.646 -25.945 1.00 84.75 136 ALA A CA 1
ATOM 1054 C C . ALA A 1 136 ? 0.233 -3.102 -24.736 1.00 84.75 136 ALA A C 1
ATOM 1056 O O . ALA A 1 136 ? 0.097 -3.597 -23.615 1.00 84.75 136 ALA A O 1
ATOM 1057 N N . HIS A 1 137 ? 1.014 -2.051 -24.966 1.00 87.38 137 HIS A N 1
ATOM 1058 C CA . HIS A 1 137 ? 1.768 -1.355 -23.932 1.00 87.38 137 HIS A CA 1
ATOM 1059 C C . HIS A 1 137 ? 1.588 0.162 -24.062 1.00 87.38 137 HIS A C 1
ATOM 1061 O O . HIS A 1 137 ? 1.365 0.660 -25.169 1.00 87.38 137 HIS A O 1
ATOM 1067 N N . PRO A 1 138 ? 1.653 0.908 -22.945 1.00 90.44 138 PRO A N 1
ATOM 1068 C CA . PRO A 1 138 ? 1.603 2.361 -22.986 1.00 90.44 138 PRO A CA 1
ATOM 1069 C C . PRO A 1 138 ? 2.818 2.926 -23.730 1.00 90.44 138 PRO A C 1
ATOM 1071 O O . PRO A 1 138 ? 3.904 2.351 -23.707 1.00 90.44 138 PRO A O 1
ATOM 1074 N N . THR A 1 139 ? 2.641 4.091 -24.351 1.00 90.62 139 THR A N 1
ATOM 1075 C CA . THR A 1 139 ? 3.698 4.829 -25.056 1.00 90.62 139 THR A CA 1
ATOM 1076 C C . THR A 1 139 ? 3.890 6.223 -24.458 1.00 90.62 139 THR A C 1
ATOM 1078 O O . THR A 1 139 ? 2.979 6.781 -23.844 1.00 90.62 139 THR A O 1
ATOM 1081 N N . GLY A 1 140 ? 5.062 6.823 -24.676 1.00 92.56 140 GLY A N 1
ATOM 1082 C CA . GLY A 1 140 ? 5.371 8.175 -24.204 1.00 92.56 140 GLY A CA 1
ATOM 1083 C C . GLY A 1 140 ? 5.468 8.249 -22.678 1.00 92.56 140 GLY A C 1
ATOM 1084 O O . GLY A 1 140 ? 6.042 7.369 -22.046 1.00 92.56 140 GLY A O 1
ATOM 1085 N N . TRP A 1 141 ? 4.879 9.288 -22.082 1.00 91.88 141 TRP A N 1
ATOM 1086 C CA . TRP A 1 141 ? 4.977 9.573 -20.644 1.00 91.88 141 TRP A CA 1
ATOM 1087 C C . TRP A 1 141 ? 4.536 8.406 -19.742 1.00 91.88 141 TRP A C 1
ATOM 1089 O O . TRP A 1 141 ? 5.156 8.133 -18.719 1.00 91.88 141 TRP A O 1
ATOM 1099 N N . ALA A 1 142 ? 3.494 7.672 -20.140 1.00 90.50 142 ALA A N 1
ATOM 1100 C CA . ALA A 1 142 ? 2.969 6.544 -19.371 1.00 90.50 142 ALA A CA 1
ATOM 1101 C C . ALA A 1 142 ? 3.840 5.273 -19.449 1.00 90.50 142 ALA A C 1
ATOM 1103 O O . ALA A 1 142 ? 3.609 4.339 -18.686 1.00 90.50 142 ALA A O 1
ATOM 1104 N N . ALA A 1 143 ? 4.817 5.223 -20.361 1.00 91.12 143 ALA A N 1
ATOM 1105 C CA . ALA A 1 143 ? 5.728 4.087 -20.515 1.00 91.12 143 ALA A CA 1
ATOM 1106 C C . ALA A 1 143 ? 6.921 4.132 -19.542 1.00 91.12 143 ALA A C 1
ATOM 1108 O O . ALA A 1 143 ? 7.662 3.156 -19.428 1.00 91.12 143 ALA A O 1
ATOM 1109 N N . HIS A 1 144 ? 7.125 5.252 -18.842 1.00 91.06 144 HIS A N 1
ATOM 1110 C CA . HIS A 1 144 ? 8.187 5.370 -17.846 1.00 91.06 144 HIS A CA 1
ATOM 1111 C C . HIS A 1 144 ? 7.899 4.478 -16.631 1.00 91.06 144 HIS A C 1
ATOM 1113 O O . HIS A 1 144 ? 6.762 4.390 -16.169 1.00 91.06 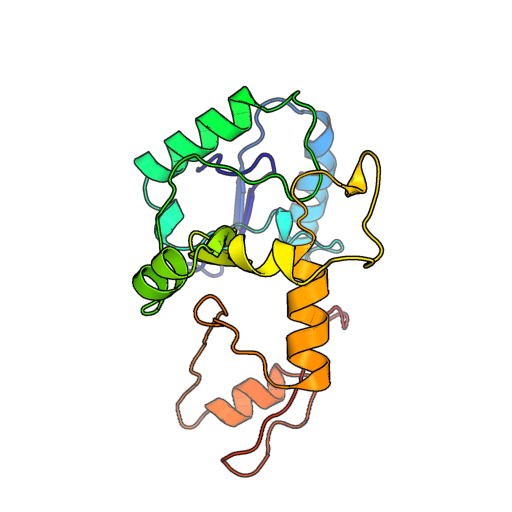144 HIS A O 1
ATOM 1119 N N . HIS A 1 145 ? 8.944 3.806 -16.133 1.00 90.31 145 HIS A N 1
ATOM 1120 C CA . HIS A 1 145 ? 8.875 2.861 -15.008 1.00 90.31 145 HIS A CA 1
ATOM 1121 C C . HIS A 1 145 ? 7.735 1.831 -15.140 1.00 90.31 145 HIS A C 1
ATOM 1123 O O . HIS A 1 145 ? 7.073 1.475 -14.165 1.00 90.31 145 HIS A O 1
ATOM 1129 N N . TRP A 1 146 ? 7.507 1.353 -16.365 1.00 92.44 146 TRP A N 1
ATOM 1130 C CA . TRP A 1 146 ? 6.525 0.329 -16.705 1.00 92.44 146 TRP A CA 1
ATOM 1131 C C . TRP A 1 146 ? 7.205 -0.817 -17.466 1.00 92.44 146 TRP A C 1
ATOM 1133 O O . TRP A 1 146 ? 8.199 -0.603 -18.159 1.00 92.44 146 TRP A O 1
ATOM 1143 N N . SER A 1 147 ? 6.677 -2.039 -17.351 1.00 93.69 147 SER A N 1
ATOM 1144 C CA . SER A 1 147 ? 7.217 -3.216 -18.041 1.00 93.69 147 SER A CA 1
ATOM 1145 C C . SER A 1 147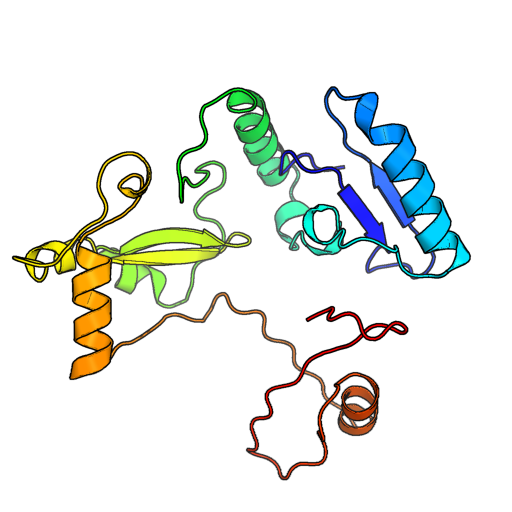 ? 6.122 -4.059 -18.699 1.00 93.69 147 SER A C 1
ATOM 1147 O O . SER A 1 147 ? 5.091 -4.298 -18.062 1.00 93.69 147 SER A O 1
ATOM 1149 N N . PRO A 1 148 ? 6.367 -4.622 -19.903 1.00 94.00 148 PRO A N 1
ATOM 1150 C CA . PRO A 1 148 ? 5.494 -5.627 -20.515 1.00 94.00 148 PRO A CA 1
ATOM 1151 C C . PRO A 1 148 ? 5.221 -6.833 -19.609 1.00 94.00 148 PRO A C 1
ATOM 1153 O O . PRO A 1 148 ? 4.157 -7.444 -19.704 1.00 94.00 148 PRO A O 1
ATOM 1156 N N . ALA A 1 149 ? 6.136 -7.130 -18.676 1.00 94.94 149 ALA A N 1
ATOM 1157 C CA . ALA A 1 149 ? 5.953 -8.156 -17.653 1.00 94.94 149 ALA A CA 1
ATOM 1158 C C . ALA A 1 149 ? 4.625 -8.004 -16.895 1.00 94.94 149 ALA A C 1
ATOM 1160 O O . ALA A 1 149 ? 3.976 -9.004 -16.609 1.00 94.94 149 ALA A O 1
ATOM 1161 N N . ILE A 1 150 ? 4.171 -6.769 -16.650 1.00 94.69 150 ILE A N 1
ATOM 1162 C CA . ILE A 1 150 ? 2.905 -6.486 -15.960 1.00 94.69 150 ILE A CA 1
ATOM 1163 C C . ILE A 1 150 ? 1.717 -7.079 -16.732 1.00 94.69 150 ILE A C 1
ATOM 1165 O O . ILE A 1 150 ? 0.823 -7.682 -16.139 1.00 94.69 150 ILE A O 1
ATOM 1169 N N . ALA A 1 151 ? 1.705 -6.940 -18.061 1.00 94.31 151 ALA A N 1
ATOM 1170 C CA . ALA A 1 151 ? 0.636 -7.474 -18.900 1.00 94.31 151 ALA A CA 1
ATOM 1171 C C . ALA A 1 151 ? 0.660 -9.013 -18.929 1.00 94.31 151 ALA A C 1
ATOM 1173 O O . ALA A 1 151 ? -0.385 -9.652 -18.781 1.00 94.31 151 ALA A O 1
ATOM 1174 N N . ALA A 1 152 ? 1.851 -9.611 -19.039 1.00 94.44 152 ALA A N 1
ATOM 1175 C CA . ALA A 1 152 ? 2.017 -11.062 -18.979 1.00 94.44 152 ALA A CA 1
ATOM 1176 C C . ALA A 1 152 ? 1.594 -11.644 -17.617 1.00 94.44 152 ALA A C 1
ATOM 1178 O O . ALA A 1 152 ? 0.888 -12.651 -17.561 1.00 94.44 152 ALA A O 1
ATOM 1179 N N . GLU A 1 153 ? 1.972 -10.999 -16.512 1.00 95.75 153 GLU A N 1
ATOM 1180 C CA . GLU A 1 153 ? 1.609 -11.398 -15.146 1.00 95.75 153 GLU A CA 1
ATOM 1181 C C . GLU A 1 153 ? 0.108 -11.263 -14.886 1.00 95.75 153 GLU A C 1
ATOM 1183 O O . GLU A 1 153 ? -0.501 -12.144 -14.267 1.00 95.75 153 GLU A O 1
ATOM 1188 N N . HIS A 1 154 ? -0.515 -10.203 -15.410 1.00 95.12 154 HIS A N 1
ATOM 1189 C CA . HIS A 1 154 ? -1.961 -10.026 -15.359 1.00 95.12 154 HIS A CA 1
ATOM 1190 C C . HIS A 1 154 ? -2.690 -11.192 -16.038 1.00 95.12 154 HIS A C 1
ATOM 1192 O O . HIS A 1 154 ? -3.543 -11.831 -15.415 1.00 95.12 154 HIS A O 1
ATOM 1198 N N . LEU A 1 155 ? -2.335 -11.504 -17.290 1.00 94.56 155 LEU A N 1
ATOM 1199 C CA . LEU A 1 155 ? -2.933 -12.619 -18.030 1.00 94.56 155 LEU A CA 1
ATOM 1200 C C . LEU A 1 155 ? -2.652 -13.960 -17.351 1.00 94.56 155 LEU A C 1
ATOM 1202 O O . LEU A 1 155 ? -3.569 -14.761 -17.179 1.00 94.56 155 LEU A O 1
ATOM 1206 N N . GLY A 1 156 ? -1.419 -14.174 -16.887 1.00 94.81 156 GLY A N 1
ATOM 1207 C CA . GLY A 1 156 ? -1.033 -15.364 -16.136 1.00 94.81 156 GLY A CA 1
ATOM 1208 C C . GLY A 1 156 ? -1.891 -15.569 -14.887 1.00 94.81 156 GLY A C 1
ATOM 1209 O O . GLY A 1 156 ? -2.354 -16.681 -14.645 1.00 94.81 156 GLY A O 1
ATOM 1210 N N . THR A 1 157 ? -2.178 -14.494 -14.153 1.00 96.88 157 THR A N 1
ATOM 1211 C CA . THR A 1 157 ? -3.051 -14.529 -12.972 1.00 96.88 157 THR A CA 1
ATOM 1212 C C . THR A 1 157 ? -4.505 -14.806 -13.347 1.00 96.88 157 THR A C 1
ATOM 1214 O O . THR A 1 157 ? -5.181 -15.558 -12.654 1.00 96.88 157 THR A O 1
ATOM 1217 N N . ARG A 1 158 ? -5.006 -14.208 -14.437 1.00 96.19 158 ARG A N 1
ATOM 1218 C CA . ARG A 1 158 ? -6.400 -14.375 -14.884 1.00 96.19 158 ARG A CA 1
ATOM 1219 C C . ARG A 1 158 ? -6.697 -15.758 -15.447 1.00 96.19 158 ARG A C 1
ATOM 1221 O O . ARG A 1 158 ? -7.797 -16.259 -15.257 1.00 96.19 158 ARG A O 1
ATOM 1228 N N . GLN A 1 159 ? -5.747 -16.336 -16.171 1.00 96.81 159 GLN A N 1
ATOM 1229 C CA . GLN A 1 159 ? -5.948 -17.578 -16.919 1.00 96.81 159 GLN A CA 1
ATOM 1230 C C . GLN A 1 159 ? -5.426 -18.811 -16.178 1.00 96.81 159 GLN A C 1
ATOM 1232 O O . GLN A 1 159 ? -5.777 -19.932 -16.536 1.00 96.81 159 GLN A O 1
ATOM 1237 N N . ARG A 1 160 ? -4.555 -18.624 -15.180 1.00 96.06 160 ARG A N 1
ATOM 1238 C CA . ARG A 1 160 ? -3.947 -19.711 -14.406 1.00 96.06 160 ARG A CA 1
ATOM 1239 C C . ARG A 1 160 ? -4.026 -19.399 -12.913 1.00 96.06 160 ARG A C 1
ATOM 1241 O O . ARG A 1 160 ? -5.084 -19.526 -12.313 1.00 96.06 160 ARG A O 1
ATOM 1248 N N . ALA A 1 161 ? -2.909 -19.001 -12.317 1.00 96.81 161 ALA A N 1
ATOM 1249 C CA . ALA A 1 161 ? -2.796 -18.643 -10.915 1.00 96.81 161 ALA A CA 1
ATOM 1250 C C . ALA A 1 161 ? -1.685 -17.602 -10.752 1.00 96.81 161 ALA A C 1
ATOM 1252 O O . ALA A 1 161 ? -0.689 -17.634 -11.478 1.00 96.81 161 ALA A O 1
ATOM 1253 N N . GLY A 1 162 ? -1.858 -16.697 -9.792 1.00 95.25 162 GLY A N 1
ATOM 1254 C CA . GLY A 1 162 ? -0.860 -15.706 -9.399 1.00 95.25 162 GLY A CA 1
ATOM 1255 C C . GLY A 1 162 ? -0.591 -15.795 -7.902 1.00 95.25 162 GLY A C 1
ATOM 1256 O O . GLY A 1 162 ? -1.514 -16.019 -7.119 1.00 95.25 162 GLY A O 1
ATOM 1257 N N . LEU A 1 163 ? 0.670 -15.625 -7.510 1.00 95.25 163 LEU A N 1
ATOM 1258 C CA . LEU A 1 163 ? 1.081 -15.536 -6.113 1.00 95.25 163 LEU A CA 1
ATOM 1259 C C . LEU A 1 163 ? 1.557 -14.110 -5.833 1.00 95.25 163 LEU A C 1
ATOM 1261 O O . LEU A 1 163 ? 2.505 -13.645 -6.462 1.00 95.25 163 LEU A O 1
ATOM 1265 N N . PHE A 1 164 ? 0.910 -13.441 -4.880 1.00 95.06 164 PHE A N 1
ATOM 1266 C CA . PHE A 1 164 ? 1.211 -12.063 -4.499 1.00 95.06 164 PHE A CA 1
ATOM 1267 C C . PHE A 1 164 ? 1.806 -12.018 -3.093 1.00 95.06 164 PHE A C 1
ATOM 1269 O O . PHE A 1 164 ? 1.301 -12.658 -2.171 1.00 95.06 164 PHE A O 1
ATOM 1276 N N . ASP A 1 165 ? 2.881 -11.250 -2.927 1.00 95.12 165 ASP A N 1
ATOM 1277 C CA . ASP A 1 165 ? 3.455 -10.975 -1.613 1.00 95.12 165 ASP A CA 1
ATOM 1278 C C . ASP A 1 165 ? 2.748 -9.778 -0.962 1.00 95.12 165 ASP A C 1
ATOM 1280 O O . ASP A 1 165 ? 3.051 -8.619 -1.252 1.00 95.12 165 ASP A O 1
ATOM 1284 N N . GLU A 1 166 ? 1.822 -10.071 -0.047 1.00 94.88 166 GLU A N 1
ATOM 1285 C CA . GLU A 1 166 ? 1.085 -9.066 0.731 1.00 94.88 166 GLU A CA 1
ATOM 1286 C C . GLU A 1 166 ? 1.651 -8.870 2.150 1.00 94.88 166 GLU A C 1
ATOM 1288 O O . GLU A 1 166 ? 0.985 -8.367 3.067 1.00 94.88 166 GLU A O 1
ATOM 1293 N N . THR A 1 167 ? 2.923 -9.227 2.367 1.00 94.38 167 THR A N 1
ATOM 1294 C CA . THR A 1 167 ? 3.601 -9.038 3.661 1.00 94.38 167 THR A CA 1
ATOM 1295 C C . THR A 1 167 ? 3.576 -7.574 4.109 1.00 94.38 167 THR A C 1
ATOM 1297 O O . THR A 1 167 ? 3.404 -7.297 5.298 1.00 94.38 167 THR A O 1
ATOM 1300 N N . SER A 1 168 ? 3.653 -6.634 3.167 1.00 92.62 168 SER A N 1
ATOM 1301 C CA . SER A 1 168 ? 3.678 -5.193 3.434 1.00 92.62 168 SER A CA 1
ATOM 1302 C C . SER A 1 168 ? 2.357 -4.608 3.943 1.00 92.62 168 SER A C 1
ATOM 1304 O O . SER A 1 168 ? 2.374 -3.507 4.493 1.00 92.62 168 SER A O 1
ATOM 1306 N N . PHE A 1 169 ? 1.220 -5.292 3.750 1.00 93.12 169 PHE A N 1
ATOM 1307 C CA . PHE A 1 169 ? -0.079 -4.805 4.225 1.00 93.12 169 PHE A CA 1
ATOM 1308 C C . PHE A 1 169 ? -0.065 -4.646 5.745 1.00 93.12 169 PHE A C 1
ATOM 1310 O O . PHE A 1 169 ? 0.476 -5.501 6.456 1.00 93.12 169 PHE A O 1
ATOM 1317 N N . ALA A 1 170 ? -0.664 -3.560 6.237 1.00 91.75 170 ALA A N 1
ATOM 1318 C CA . ALA A 1 170 ? -0.833 -3.349 7.666 1.00 91.75 170 ALA A CA 1
ATOM 1319 C C . ALA A 1 170 ? -1.714 -4.463 8.248 1.00 91.75 170 ALA A C 1
ATOM 1321 O O . ALA A 1 170 ? -2.762 -4.789 7.700 1.00 91.75 170 ALA A O 1
ATOM 1322 N N . LYS A 1 171 ? -1.252 -5.062 9.345 1.00 94.31 171 LYS A N 1
ATOM 1323 C CA . LYS A 1 171 ? -1.933 -6.145 10.059 1.00 94.31 171 LYS A CA 1
ATOM 1324 C C . LYS A 1 171 ? -2.086 -5.680 11.500 1.00 94.31 171 LYS A C 1
ATOM 1326 O O . LYS A 1 171 ? -1.083 -5.352 12.135 1.00 94.31 171 LYS A O 1
ATOM 1331 N N . ILE A 1 172 ? -3.324 -5.577 11.969 1.00 95.06 172 ILE A N 1
ATOM 1332 C CA . ILE A 1 172 ? -3.667 -5.107 13.314 1.00 95.06 172 ILE A CA 1
ATOM 1333 C C . ILE A 1 172 ? -4.511 -6.197 13.964 1.00 95.06 172 ILE A C 1
ATOM 1335 O O . ILE A 1 172 ? -5.516 -6.615 13.397 1.00 95.06 172 ILE A O 1
ATOM 1339 N N . GLU A 1 173 ? -4.088 -6.655 15.138 1.00 97.25 173 GLU A N 1
ATOM 1340 C CA . GLU A 1 173 ? -4.844 -7.602 15.953 1.00 97.25 173 GLU A CA 1
ATOM 1341 C C . GLU A 1 173 ? -5.582 -6.837 17.054 1.00 97.25 173 GLU A C 1
ATOM 1343 O O . GLU A 1 173 ? -4.975 -6.064 17.799 1.00 97.25 173 GLU A O 1
ATOM 1348 N N . VAL A 1 174 ? -6.896 -7.041 17.142 1.00 96.88 174 VAL A N 1
ATOM 1349 C CA . VAL A 1 174 ? -7.748 -6.480 18.195 1.00 96.88 174 VAL A CA 1
ATOM 1350 C C . VAL A 1 174 ? -8.309 -7.646 18.998 1.00 96.88 174 VAL A C 1
ATOM 1352 O O . VAL A 1 174 ? -9.106 -8.431 18.492 1.00 96.88 174 VAL A O 1
ATOM 1355 N N . SER A 1 175 ? -7.880 -7.770 20.251 1.00 97.00 175 SER A N 1
ATOM 1356 C CA . SER A 1 175 ? -8.202 -8.907 21.118 1.00 97.00 175 SER A CA 1
ATOM 1357 C C . SER A 1 175 ? -8.730 -8.455 22.479 1.00 97.00 175 SER A C 1
ATOM 1359 O O . SER A 1 175 ? -8.351 -7.393 22.973 1.00 97.00 175 SER A O 1
ATOM 1361 N N . GLY A 1 176 ? -9.538 -9.298 23.122 1.00 97.31 176 GLY A N 1
ATOM 1362 C CA . GLY A 1 176 ? -10.076 -9.072 24.466 1.00 97.31 176 GLY A CA 1
ATOM 1363 C C . GLY A 1 176 ? -11.608 -9.021 24.497 1.00 97.31 176 GLY A C 1
ATOM 1364 O O . GLY A 1 176 ? -12.249 -8.985 23.447 1.00 97.31 176 GLY A O 1
ATOM 1365 N N . PRO A 1 177 ? -12.219 -8.998 25.695 1.00 97.31 177 PRO A N 1
ATOM 1366 C CA . PRO A 1 177 ? -13.673 -9.118 25.854 1.00 97.31 177 PRO A CA 1
ATOM 1367 C C . PRO A 1 177 ? -14.467 -7.966 25.214 1.00 97.31 177 PRO A C 1
ATOM 1369 O O . PRO A 1 177 ? -15.633 -8.138 24.886 1.00 97.31 177 PRO A O 1
ATOM 1372 N N . GLY A 1 178 ? -13.843 -6.800 25.013 1.00 97.31 178 GLY A N 1
ATOM 1373 C CA . GLY A 1 178 ? -14.461 -5.637 24.368 1.00 97.31 178 GLY A CA 1
ATOM 1374 C C . GLY A 1 178 ? -14.195 -5.509 22.865 1.00 97.31 178 GLY A C 1
ATOM 1375 O O . GLY A 1 178 ? -14.605 -4.509 22.285 1.00 97.31 178 GLY A O 1
ATOM 1376 N N . ALA A 1 179 ? -13.499 -6.462 22.230 1.00 97.56 179 ALA A N 1
ATOM 1377 C CA . ALA A 1 179 ? -13.058 -6.329 20.838 1.00 97.56 179 ALA A CA 1
ATOM 1378 C C . ALA A 1 179 ? -14.231 -6.182 19.856 1.00 97.56 179 ALA A C 1
ATOM 1380 O O . ALA A 1 179 ? -14.227 -5.263 19.040 1.00 97.56 179 ALA A O 1
ATOM 1381 N N . LEU A 1 180 ? -15.257 -7.034 19.982 1.00 97.31 180 LEU A N 1
ATOM 1382 C CA . LEU A 1 180 ? -16.453 -6.959 19.139 1.00 97.31 180 LEU A CA 1
ATOM 1383 C C . LEU A 1 180 ? -17.176 -5.624 19.327 1.00 97.31 180 LEU A C 1
ATOM 1385 O O . LEU A 1 180 ? -17.409 -4.923 18.353 1.00 97.31 180 LEU A O 1
ATOM 1389 N N . ALA A 1 181 ? -17.469 -5.236 20.571 1.00 97.81 181 ALA A N 1
ATOM 1390 C CA . ALA A 1 181 ? -18.161 -3.980 20.858 1.00 97.81 181 ALA A CA 1
ATOM 1391 C C . ALA A 1 181 ? -17.391 -2.753 20.334 1.00 97.81 181 ALA A C 1
ATOM 1393 O O . ALA A 1 181 ? -17.995 -1.815 19.820 1.00 97.81 181 ALA A O 1
ATOM 1394 N N . PHE A 1 182 ? -16.059 -2.771 20.432 1.00 97.19 182 PHE A N 1
ATOM 1395 C CA . PHE A 1 182 ? -15.201 -1.724 19.885 1.00 97.19 182 PHE A CA 1
ATOM 1396 C C . PHE A 1 182 ? -15.281 -1.653 18.356 1.00 97.19 182 PHE A C 1
ATOM 1398 O O . PHE A 1 182 ? -15.541 -0.580 17.816 1.00 97.19 182 PHE A O 1
ATOM 1405 N N . LEU A 1 183 ? -15.093 -2.781 17.661 1.00 96.88 183 LEU A N 1
ATOM 1406 C CA . LEU A 1 183 ? -15.155 -2.828 16.197 1.00 96.88 183 LEU A CA 1
ATOM 1407 C C . LEU A 1 183 ? -16.557 -2.495 15.681 1.00 96.88 183 LEU A C 1
ATOM 1409 O O . LEU A 1 183 ? -16.682 -1.746 14.722 1.00 96.88 183 LEU A O 1
ATOM 1413 N N . GLN A 1 184 ? -17.604 -2.966 16.357 1.00 97.19 184 GLN A N 1
ATOM 1414 C CA . GLN A 1 184 ? -18.994 -2.699 15.991 1.00 97.19 184 GLN A CA 1
ATOM 1415 C C . GLN A 1 184 ? -19.361 -1.211 16.072 1.00 97.19 184 GLN A C 1
ATOM 1417 O O . GLN A 1 184 ? -20.243 -0.763 15.347 1.00 97.19 184 GLN A O 1
ATOM 1422 N N . GLY A 1 185 ? -18.705 -0.453 16.957 1.00 95.06 185 GLY A N 1
ATOM 1423 C CA . GLY A 1 185 ? -18.878 0.997 17.059 1.00 95.06 185 GLY A CA 1
ATOM 1424 C C . GLY A 1 185 ? -17.969 1.811 16.132 1.00 95.06 185 GLY A C 1
ATOM 1425 O O . GLY A 1 185 ? -18.197 3.008 15.975 1.00 95.06 185 GLY A O 1
ATOM 1426 N N . LEU A 1 186 ? -16.932 1.196 15.560 1.00 94.88 186 LEU A N 1
ATOM 1427 C CA . LEU A 1 186 ? -15.928 1.865 14.727 1.00 94.88 186 LEU A CA 1
ATOM 1428 C C . LEU A 1 186 ? -16.152 1.634 13.225 1.00 94.88 186 LEU A C 1
ATOM 1430 O O . LEU A 1 186 ? -15.904 2.530 12.420 1.00 94.88 186 LEU A O 1
ATOM 1434 N N . CYS A 1 187 ? -16.585 0.429 12.864 1.00 96.75 187 CYS A N 1
ATOM 1435 C CA . CYS A 1 187 ? -16.810 -0.022 11.498 1.00 96.75 187 CYS A CA 1
ATOM 1436 C C . CYS A 1 187 ? -18.248 0.269 11.042 1.00 96.75 187 CYS A C 1
ATOM 1438 O O . CYS A 1 187 ? -19.183 0.243 11.839 1.00 96.75 187 CYS A O 1
ATOM 1440 N N . ASP A 1 188 ? -18.432 0.517 9.747 1.00 96.56 188 ASP A N 1
ATOM 1441 C CA . ASP A 1 188 ? -19.735 0.810 9.135 1.00 96.56 188 ASP A CA 1
ATOM 1442 C C . ASP A 1 188 ? -20.563 -0.434 8.764 1.00 96.56 188 ASP A C 1
ATOM 1444 O O . ASP A 1 188 ? -21.686 -0.311 8.273 1.00 96.56 188 ASP A O 1
ATOM 1448 N N . ASN A 1 189 ? -20.019 -1.629 8.997 1.00 96.88 189 ASN A N 1
ATOM 1449 C CA . ASN A 1 189 ? -20.661 -2.903 8.700 1.00 96.88 189 ASN A CA 1
ATOM 1450 C C . ASN A 1 189 ? -20.940 -3.708 9.982 1.00 96.88 189 ASN A C 1
ATOM 1452 O O . ASN A 1 189 ? -20.440 -3.417 11.070 1.00 96.88 189 ASN A O 1
ATOM 1456 N N . ASP A 1 190 ? -21.755 -4.750 9.847 1.00 97.38 190 ASP A N 1
ATOM 1457 C CA . ASP A 1 190 ? -22.040 -5.693 10.922 1.00 97.38 190 ASP A CA 1
ATOM 1458 C C . ASP A 1 190 ? -20.835 -6.612 11.171 1.00 97.38 190 ASP A C 1
ATOM 1460 O O . ASP A 1 190 ? -20.476 -7.448 10.326 1.00 97.38 190 ASP A O 1
ATOM 1464 N N . MET A 1 191 ? -20.221 -6.431 12.342 1.00 97.06 191 MET A N 1
ATOM 1465 C CA . MET A 1 191 ? -19.044 -7.159 12.800 1.00 97.06 191 MET A CA 1
ATOM 1466 C C . MET A 1 191 ? -19.413 -8.354 13.683 1.00 97.06 191 MET A C 1
ATOM 1468 O O . MET A 1 191 ? -18.538 -9.182 13.947 1.00 97.06 191 MET A O 1
ATOM 1472 N N . ASP A 1 192 ? -20.677 -8.488 14.104 1.00 97.50 192 ASP A N 1
ATOM 1473 C CA . ASP A 1 192 ? -21.170 -9.633 14.874 1.00 97.50 192 ASP A CA 1
ATOM 1474 C C . ASP A 1 192 ? -21.419 -10.833 13.953 1.00 97.50 192 ASP A C 1
ATOM 1476 O O . ASP A 1 192 ? -22.534 -11.244 13.624 1.00 97.50 192 ASP A O 1
ATOM 1480 N N . ARG A 1 193 ? -20.308 -11.374 13.456 1.00 97.31 193 ARG A N 1
ATOM 1481 C CA . ARG A 1 193 ? -20.262 -12.512 12.545 1.00 97.31 193 ARG A CA 1
ATOM 1482 C C . ARG A 1 193 ? -19.604 -13.701 13.239 1.00 97.31 193 ARG A C 1
ATOM 1484 O O . ARG A 1 193 ? -18.705 -13.517 14.062 1.00 97.31 193 ARG A O 1
ATOM 1491 N N . PRO A 1 194 ? -19.992 -14.942 12.892 1.00 97.06 194 PRO A N 1
ATOM 1492 C CA . PRO A 1 194 ? -19.364 -16.121 13.471 1.00 97.06 194 PRO A CA 1
ATOM 1493 C C . PRO A 1 194 ? -17.853 -16.147 13.165 1.00 97.06 194 PRO A C 1
ATOM 1495 O O . PRO A 1 194 ? -17.440 -15.709 12.081 1.00 97.06 194 PRO A O 1
ATOM 1498 N N . PRO A 1 195 ? -17.014 -16.686 14.071 1.00 96.88 195 PRO A N 1
ATOM 1499 C CA . PRO A 1 195 ? -15.579 -16.831 13.836 1.00 96.88 195 PRO A CA 1
ATOM 1500 C C . PRO A 1 195 ? -15.259 -17.511 12.496 1.00 96.88 195 PRO A C 1
ATOM 1502 O O . PRO A 1 195 ? -15.906 -18.485 12.115 1.00 96.88 195 PRO A O 1
ATOM 1505 N N . GLY A 1 196 ? -14.250 -16.995 11.786 1.00 96.94 196 GLY A N 1
ATOM 1506 C CA . GLY A 1 196 ? -13.895 -17.419 10.422 1.00 96.94 196 GLY A CA 1
ATOM 1507 C C . GLY A 1 196 ? -14.520 -16.568 9.309 1.00 96.94 196 GLY A C 1
ATOM 1508 O O . GLY A 1 196 ? -14.165 -16.738 8.145 1.00 96.94 196 GLY A O 1
ATOM 1509 N N . SER A 1 197 ? -15.407 -15.630 9.655 1.00 97.19 197 SER A N 1
ATOM 1510 C CA . SER A 1 197 ? -15.970 -14.663 8.706 1.00 97.19 197 SER A CA 1
ATOM 1511 C C . SER A 1 197 ? -14.961 -13.582 8.309 1.00 97.19 197 SER A C 1
ATOM 1513 O O . SER A 1 197 ? -14.132 -13.163 9.118 1.00 97.19 197 SER A O 1
ATOM 1515 N N . ILE A 1 198 ? -15.069 -13.096 7.069 1.00 97.38 198 ILE A N 1
ATOM 1516 C CA . ILE A 1 198 ? -14.304 -11.955 6.552 1.00 97.38 198 ILE A CA 1
ATOM 1517 C C . ILE A 1 198 ? -15.300 -10.893 6.090 1.00 97.38 198 ILE A C 1
ATOM 1519 O O . ILE A 1 198 ? -16.102 -11.146 5.191 1.00 97.38 198 ILE A O 1
ATOM 1523 N N . THR A 1 199 ? -15.220 -9.705 6.685 1.00 96.75 199 THR A N 1
ATOM 1524 C CA . THR A 1 199 ? -16.092 -8.570 6.368 1.00 96.75 199 THR A CA 1
ATOM 1525 C C . THR A 1 199 ? -15.249 -7.426 5.821 1.00 96.75 199 THR A C 1
ATOM 1527 O O . THR A 1 199 ? -14.321 -6.965 6.483 1.00 96.75 199 THR A O 1
ATOM 1530 N N . TYR A 1 200 ? -15.573 -6.960 4.614 1.00 96.81 200 TYR A N 1
ATOM 1531 C CA . TYR A 1 200 ? -15.073 -5.681 4.115 1.00 96.81 200 TYR A CA 1
ATOM 1532 C C . TYR A 1 200 ? -15.930 -4.555 4.704 1.00 96.81 200 TYR A C 1
ATOM 1534 O O . TYR A 1 200 ? -17.161 -4.627 4.669 1.00 96.81 200 TYR A O 1
ATOM 1542 N N . THR A 1 201 ? -15.282 -3.552 5.288 1.00 97.31 201 THR A N 1
ATOM 1543 C CA . THR A 1 201 ? -15.930 -2.449 6.006 1.00 97.31 201 THR A CA 1
ATOM 1544 C C . THR A 1 201 ? -15.026 -1.227 5.988 1.00 97.31 201 THR A C 1
ATOM 1546 O O . THR A 1 201 ? -13.806 -1.363 5.862 1.00 97.31 201 THR A O 1
ATOM 1549 N N . HIS A 1 202 ? -15.632 -0.056 6.126 1.00 97.25 202 HIS A N 1
ATOM 1550 C CA . HIS A 1 202 ? -14.949 1.210 6.306 1.00 97.25 202 HIS A CA 1
ATOM 1551 C C . HIS A 1 202 ? -15.015 1.667 7.759 1.00 97.25 202 HIS A C 1
ATOM 1553 O O . HIS A 1 202 ? -15.915 1.299 8.516 1.00 97.25 202 HIS A O 1
ATOM 1559 N N . MET A 1 203 ? -14.073 2.521 8.143 1.00 95.25 203 MET A N 1
ATOM 1560 C CA . MET A 1 203 ? -14.159 3.302 9.373 1.00 95.25 203 MET A CA 1
ATOM 1561 C C . MET A 1 203 ? -14.466 4.748 9.013 1.00 95.25 203 MET A C 1
ATOM 1563 O O . MET A 1 203 ? -13.724 5.388 8.262 1.00 95.25 203 MET A O 1
ATOM 1567 N N . LEU A 1 204 ? -15.577 5.252 9.543 1.00 92.31 204 LEU A N 1
ATOM 1568 C CA . LEU A 1 204 ? -16.088 6.574 9.206 1.00 92.31 204 LEU A CA 1
ATOM 1569 C C . LEU A 1 204 ? -15.805 7.575 10.326 1.00 92.31 204 LEU A C 1
ATOM 1571 O O . LEU A 1 204 ? -15.852 7.249 11.514 1.00 92.31 204 LEU A O 1
ATOM 1575 N N . ASN A 1 205 ? -15.550 8.822 9.943 1.00 89.06 205 ASN A N 1
ATOM 1576 C CA . ASN A 1 205 ? -15.538 9.939 10.880 1.00 89.06 205 ASN A CA 1
ATOM 1577 C C . ASN A 1 205 ? -16.963 10.429 11.191 1.00 89.06 205 ASN A C 1
ATOM 1579 O O . ASN A 1 205 ? -17.954 9.945 10.639 1.00 89.06 205 ASN A O 1
ATOM 1583 N N . ARG A 1 206 ? -17.087 11.423 12.078 1.00 87.69 206 ARG A N 1
ATOM 1584 C CA . ARG A 1 206 ? -18.399 11.904 12.555 1.00 87.69 206 ARG A CA 1
ATOM 1585 C C . ARG A 1 206 ? -19.247 12.559 11.464 1.00 87.69 206 ARG A C 1
ATOM 1587 O O . ARG A 1 206 ? -20.456 12.679 11.635 1.00 87.69 206 ARG A O 1
ATOM 1594 N N . ARG A 1 207 ? -18.631 12.964 10.352 1.00 88.00 207 ARG A N 1
ATOM 1595 C CA . ARG A 1 207 ? -19.304 13.532 9.174 1.00 88.00 207 ARG A CA 1
ATOM 1596 C C . ARG A 1 207 ? -19.614 12.487 8.100 1.00 88.00 207 ARG A C 1
ATOM 1598 O O . ARG A 1 207 ? -20.093 12.859 7.034 1.00 88.00 207 ARG A O 1
ATOM 1605 N N . GLY A 1 208 ? -19.330 11.206 8.349 1.00 89.31 208 GLY A N 1
ATOM 1606 C CA . GLY A 1 208 ? -19.498 10.131 7.368 1.00 89.31 208 GLY A CA 1
ATOM 1607 C C . GLY A 1 208 ? -18.405 10.087 6.295 1.00 89.31 208 GLY A C 1
ATOM 1608 O O . GLY A 1 208 ? -18.574 9.420 5.279 1.00 89.31 208 GLY A O 1
ATOM 1609 N N . GLY A 1 209 ? -17.291 10.800 6.489 1.00 90.38 209 GLY A N 1
ATOM 1610 C CA . GLY A 1 209 ? -16.112 10.676 5.634 1.00 90.38 209 GLY A CA 1
ATOM 1611 C C . GLY A 1 209 ? -15.349 9.383 5.925 1.00 90.38 209 GLY A C 1
ATOM 1612 O O . GLY A 1 209 ? -15.269 8.961 7.077 1.00 90.38 209 GLY A O 1
ATOM 1613 N N . ILE A 1 210 ? -14.791 8.768 4.882 1.00 92.56 210 ILE A N 1
ATOM 1614 C CA . ILE A 1 210 ? -14.040 7.509 4.972 1.00 92.56 210 ILE A CA 1
ATOM 1615 C C . ILE A 1 210 ? -12.614 7.801 5.448 1.00 92.56 210 ILE A C 1
ATOM 1617 O O . ILE A 1 210 ? -11.878 8.520 4.775 1.00 92.56 210 ILE A O 1
ATOM 1621 N N . GLU A 1 211 ? -12.220 7.222 6.581 1.00 89.25 211 GLU A N 1
ATOM 1622 C CA . GLU A 1 211 ? -10.861 7.338 7.132 1.00 89.25 211 GLU A CA 1
ATOM 1623 C C . GLU A 1 211 ? -9.9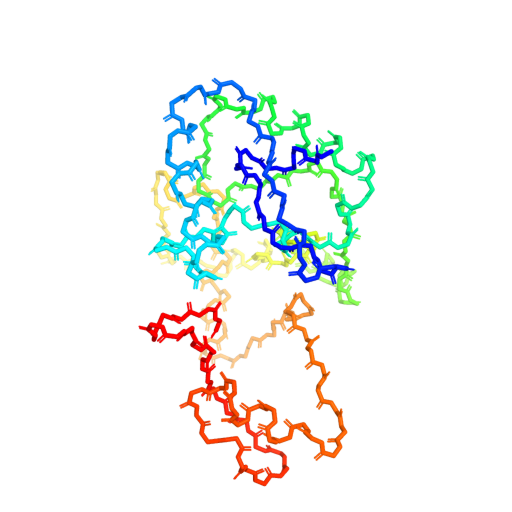76 6.143 6.742 1.00 89.25 211 GLU A C 1
ATOM 1625 O O . GLU A 1 211 ? -8.765 6.298 6.569 1.00 89.25 211 GLU A O 1
ATOM 1630 N N . CYS A 1 212 ? -10.570 4.950 6.602 1.00 84.81 212 CYS A N 1
ATOM 1631 C CA . CYS A 1 212 ? -9.923 3.743 6.075 1.00 84.81 212 CYS A CA 1
ATOM 1632 C C . CYS A 1 212 ? -10.933 2.671 5.657 1.00 84.81 212 CYS A C 1
ATOM 1634 O O . CYS A 1 212 ? -12.103 2.750 6.095 1.00 84.81 212 CYS A O 1
#

pLDDT: mean 85.32, std 16.4, range [29.78, 97.81]